Protein AF-A0A527ZA82-F1 (afdb_monomer)

Sequence (196 aa):
TAMFAAEAATMVPPGNSHVEQPNIPGASSRRTQATNSTFQAKYRKVYALLQHDAGLRGKIEQAAATYGIDPMHIVGAIVGEHTYNVDAYDRLQTYYVKAISYLSSKLSFSYEGEDITDFVQRPQFQECVGKSDSYELWECREQVWNLSFRGKTVGGESFPDDRFGATFFQPYYAGQTFGLGQLNPLTALQMSDLVH

Secondary structure (DSSP, 8-state):
-PPPP-----PPPTTSS-SSPPPPPHHHHHHHHHTT--HHHHHHHHHHHHHH-HHHHHHHHHHHHHHT--HHHHHHHHHHHHHHT--TTHHHHHHHHHHHHHHHS----EETTEEHHHHTTSGGGGGGTT--SHHHHHHHHHHHIIIIITT-EETTEE--SS-HHHHHSTTGGGT--TTS-S--HHHHHH--S---

Foldseek 3Di:
DDDDDPPDPPPDPPPNDDPDDDDQDPVLVVVCVVVVHALVRQLVVLVVCCVPDPVVVVVLVVVCVVVVHDSVVVSVVSSCCRSRPHPPVVCVVVVVVVVVVPVVDPQAQDAPPHGPVRVCVPPLNPVLPPPPQQQSNLVSVQVSCQVPAQQDADPNRHHHVDGSLCRGRPPQSQQDDDPPGSHGPSSVSNDDPDDD

Solvent-accessible surface area (backbone atoms only — not comparable to full-atom values): 11720 Å² total; per-residue (Å²): 134,86,81,78,80,87,81,74,83,79,78,72,56,91,82,79,63,66,98,63,80,78,81,80,57,69,68,36,54,52,52,35,54,76,66,78,52,46,55,69,57,34,38,54,50,51,50,49,48,62,73,69,33,66,67,60,49,52,49,45,48,51,54,19,61,76,71,75,48,67,42,65,57,57,50,50,50,52,47,49,44,34,31,55,70,46,63,85,68,61,44,61,62,51,49,47,54,50,50,50,52,52,75,74,38,82,89,58,49,35,47,100,85,45,43,52,80,61,61,63,66,42,79,81,40,54,85,38,64,87,54,80,51,39,36,63,28,50,50,40,50,45,50,41,36,61,75,64,36,42,57,32,72,55,99,87,44,78,42,60,80,56,54,62,47,55,54,29,35,51,92,39,40,83,23,63,36,86,92,75,50,78,37,17,60,58,53,60,53,31,58,59,100,70,88,132

Radius of gyration: 22.87 Å; Cα contacts (8 Å, |Δi|>4): 156; chains: 1; bounding box: 55×35×74 Å

Mean predicted aligned error: 15.87 Å

pLDDT: mean 74.63, std 17.08, range [40.09, 97.56]

Structure (mmCIF, N/CA/C/O backbone):
data_AF-A0A527ZA82-F1
#
_entry.id   A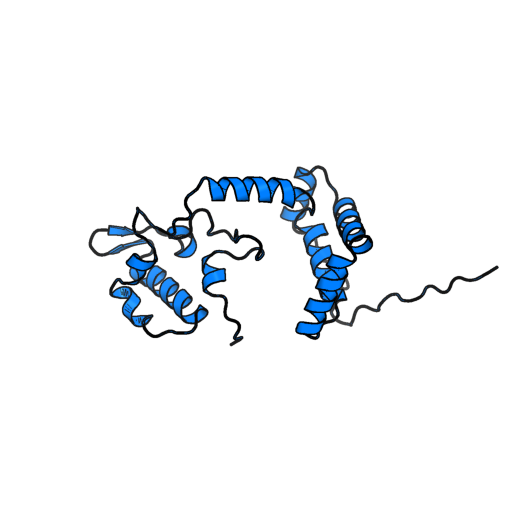F-A0A527ZA82-F1
#
loop_
_atom_site.group_PDB
_atom_site.id
_atom_site.type_symbol
_atom_site.label_atom_id
_atom_site.label_alt_id
_atom_site.label_comp_id
_atom_site.label_asym_id
_atom_site.label_entity_id
_atom_site.label_seq_id
_atom_site.pdbx_P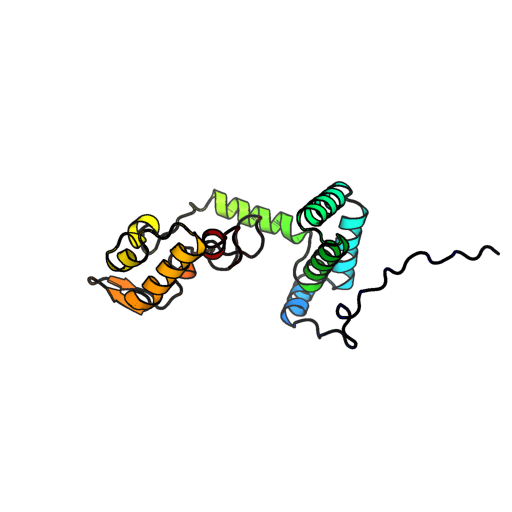DB_ins_code
_atom_site.Cartn_x
_atom_site.Cartn_y
_atom_site.Cartn_z
_atom_site.occupancy
_atom_site.B_iso_or_equiv
_atom_site.auth_seq_id
_atom_site.auth_comp_id
_atom_site.auth_asym_id
_atom_site.auth_atom_id
_atom_site.pdbx_PDB_model_num
ATOM 1 N N . THR A 1 1 ? 31.218 8.937 -46.580 1.00 40.62 1 THR A N 1
ATOM 2 C CA . THR A 1 1 ? 30.697 9.342 -45.259 1.00 40.62 1 THR A CA 1
ATOM 3 C C . THR A 1 1 ? 29.396 8.604 -45.047 1.00 40.62 1 THR A C 1
ATOM 5 O O . THR A 1 1 ? 28.467 8.845 -45.802 1.00 40.62 1 THR A O 1
ATOM 8 N N . ALA A 1 2 ? 29.356 7.617 -44.153 1.00 40.53 2 ALA A N 1
ATOM 9 C CA . ALA A 1 2 ? 28.138 6.847 -43.907 1.00 40.53 2 ALA A CA 1
ATOM 10 C C . ALA A 1 2 ? 27.214 7.651 -42.979 1.00 40.53 2 ALA A C 1
ATOM 12 O O . ALA A 1 2 ? 27.616 8.005 -41.872 1.00 40.53 2 ALA A O 1
ATOM 13 N N . MET A 1 3 ? 26.008 7.974 -43.451 1.00 44.59 3 MET A N 1
ATOM 14 C CA . MET A 1 3 ? 24.924 8.468 -42.602 1.00 44.59 3 MET A CA 1
ATOM 15 C C . MET A 1 3 ? 24.372 7.278 -41.818 1.00 44.59 3 MET A C 1
ATOM 17 O O . MET A 1 3 ? 23.850 6.338 -42.412 1.00 44.59 3 MET A O 1
ATOM 21 N N . PHE A 1 4 ? 24.495 7.312 -40.493 1.00 43.97 4 PHE A N 1
ATOM 22 C CA . PHE A 1 4 ? 23.737 6.417 -39.627 1.00 43.97 4 PHE A CA 1
ATOM 23 C C . PHE A 1 4 ? 22.284 6.895 -39.610 1.00 43.97 4 PHE A C 1
ATOM 25 O O . PHE A 1 4 ? 22.009 8.034 -39.229 1.00 43.97 4 PHE A O 1
ATOM 32 N N . ALA A 1 5 ? 21.363 6.041 -40.053 1.00 45.75 5 ALA A N 1
ATOM 33 C CA . ALA A 1 5 ? 19.942 6.247 -39.828 1.00 45.75 5 ALA A CA 1
ATOM 34 C C . ALA A 1 5 ? 19.672 6.130 -38.320 1.00 45.75 5 ALA A C 1
ATOM 36 O O . ALA A 1 5 ? 20.039 5.137 -37.693 1.00 45.75 5 ALA A O 1
ATOM 37 N N . ALA A 1 6 ? 19.069 7.163 -37.732 1.00 49.50 6 ALA A N 1
ATOM 38 C CA . ALA A 1 6 ? 18.532 7.102 -36.381 1.00 49.50 6 ALA A CA 1
ATOM 39 C C . ALA A 1 6 ? 17.249 6.259 -36.422 1.00 49.50 6 ALA A C 1
ATOM 41 O O . ALA A 1 6 ? 16.176 6.772 -36.738 1.00 49.50 6 ALA A O 1
ATOM 42 N N . GLU A 1 7 ? 17.364 4.955 -36.179 1.00 45.69 7 GLU A N 1
ATOM 43 C CA . GLU A 1 7 ? 16.196 4.085 -36.074 1.00 45.69 7 GLU A CA 1
ATOM 44 C C . GLU A 1 7 ? 15.515 4.230 -34.703 1.00 45.69 7 GLU A C 1
ATOM 46 O O . GLU A 1 7 ? 16.134 4.087 -33.650 1.00 45.69 7 GLU A O 1
ATOM 51 N N . ALA A 1 8 ? 14.206 4.493 -34.785 1.00 47.88 8 ALA A N 1
ATOM 52 C CA . ALA A 1 8 ? 13.156 4.278 -33.790 1.00 47.88 8 ALA A CA 1
ATOM 53 C C . ALA A 1 8 ? 13.187 5.117 -32.498 1.00 47.88 8 ALA A C 1
ATOM 55 O O . ALA A 1 8 ? 13.286 4.596 -31.389 1.00 47.88 8 ALA A O 1
ATOM 56 N N . ALA A 1 9 ? 12.915 6.420 -32.618 1.00 47.38 9 ALA A N 1
ATOM 57 C CA . ALA A 1 9 ? 12.142 7.071 -31.562 1.00 47.38 9 ALA A CA 1
ATOM 58 C C . ALA A 1 9 ? 10.722 6.476 -31.591 1.00 47.38 9 ALA A C 1
ATOM 60 O O . ALA A 1 9 ? 9.951 6.766 -32.507 1.00 47.38 9 ALA A O 1
ATOM 61 N N . THR A 1 10 ? 10.383 5.608 -30.634 1.00 54.88 10 THR A N 1
ATOM 62 C CA . THR A 1 10 ? 9.000 5.151 -30.448 1.00 54.88 10 THR A CA 1
ATOM 63 C C . THR A 1 10 ? 8.147 6.376 -30.147 1.00 54.88 10 THR A C 1
ATOM 65 O O . THR A 1 10 ? 8.297 7.005 -29.099 1.00 54.88 10 THR A O 1
ATOM 68 N N . MET A 1 11 ? 7.294 6.758 -31.097 1.00 53.12 11 MET A N 1
ATOM 69 C CA . MET A 1 11 ? 6.411 7.905 -30.930 1.00 53.12 11 MET A CA 1
ATOM 70 C C . MET A 1 11 ? 5.448 7.609 -29.784 1.00 53.12 11 MET A C 1
ATOM 72 O O . MET A 1 11 ? 4.664 6.663 -29.849 1.00 53.12 11 MET A O 1
ATOM 76 N N . VAL A 1 12 ? 5.533 8.407 -28.721 1.00 54.50 12 VAL A N 1
ATOM 77 C CA . VAL A 1 12 ? 4.628 8.301 -27.576 1.00 54.50 12 VAL A CA 1
ATOM 78 C C . VAL A 1 12 ? 3.200 8.559 -28.077 1.00 54.50 12 VAL A C 1
ATOM 80 O O . VAL A 1 12 ? 2.983 9.582 -28.734 1.00 54.50 12 VAL A O 1
ATOM 83 N N . PRO A 1 13 ? 2.229 7.663 -27.813 1.00 56.12 13 PRO A N 1
ATOM 84 C CA . PRO A 1 13 ? 0.857 7.855 -28.263 1.00 56.12 13 PRO A CA 1
ATOM 85 C C . PRO A 1 13 ? 0.284 9.206 -27.799 1.00 56.12 13 PRO A C 1
ATOM 87 O O . PRO A 1 13 ? 0.577 9.635 -26.674 1.00 56.12 13 PRO A O 1
ATOM 90 N N . PRO A 1 14 ? -0.552 9.875 -28.616 1.00 51.53 14 PRO A N 1
ATOM 91 C CA . PRO A 1 14 ? -1.232 11.102 -28.210 1.00 51.53 14 PRO A CA 1
ATOM 92 C C . PRO A 1 14 ? -1.967 10.913 -26.873 1.00 51.53 14 PRO A C 1
ATOM 94 O O . PRO A 1 14 ? -2.705 9.946 -26.706 1.00 51.53 14 PRO A O 1
ATOM 97 N N . GLY A 1 15 ? -1.749 11.820 -25.915 1.00 56.91 15 GLY A N 1
ATOM 98 C CA . GLY A 1 15 ? -2.305 11.738 -24.554 1.00 56.91 15 GLY A CA 1
ATOM 99 C C . GLY A 1 15 ? -1.342 11.198 -23.486 1.00 56.91 15 GLY A C 1
ATOM 100 O O . GLY A 1 15 ? -1.536 11.490 -22.313 1.00 56.91 15 GLY A O 1
ATOM 101 N N . ASN A 1 16 ? -0.255 10.519 -23.876 1.00 52.47 16 ASN A N 1
ATOM 102 C CA . ASN A 1 16 ? 0.807 10.064 -22.959 1.00 52.47 16 ASN A CA 1
ATOM 103 C C . ASN A 1 16 ? 1.990 11.047 -22.858 1.00 52.47 16 ASN A C 1
ATOM 105 O O . ASN A 1 16 ? 3.028 10.743 -22.272 1.00 52.47 16 ASN A O 1
ATOM 109 N N . SER A 1 17 ? 1.838 12.240 -23.429 1.00 57.03 17 SER A N 1
ATOM 110 C CA . SER A 1 17 ? 2.783 13.348 -23.324 1.00 57.03 17 SER A CA 1
ATOM 111 C C . SER A 1 17 ? 2.050 14.588 -22.822 1.00 57.03 17 SER A C 1
ATOM 113 O O . SER A 1 17 ? 1.091 15.030 -23.457 1.00 57.03 17 SER A O 1
ATOM 115 N N . HIS A 1 18 ? 2.515 15.183 -21.726 1.00 59.34 18 HIS A N 1
ATOM 116 C CA . HIS A 1 18 ? 2.094 16.530 -21.348 1.00 59.34 18 HIS A CA 1
ATOM 117 C C . HIS A 1 18 ? 2.961 17.571 -22.065 1.00 59.34 18 HIS A C 1
ATOM 119 O O . HIS A 1 18 ? 4.177 17.405 -22.158 1.00 59.34 18 HIS A O 1
ATOM 125 N N . VAL A 1 19 ? 2.330 18.649 -22.552 1.00 66.56 19 VAL A N 1
ATOM 126 C CA . VAL A 1 19 ? 3.014 19.802 -23.179 1.00 66.56 19 VAL A CA 1
ATOM 127 C C . VAL A 1 19 ? 4.035 20.417 -22.219 1.00 66.56 19 VAL A C 1
ATOM 129 O O . VAL A 1 19 ? 5.115 20.827 -22.633 1.00 66.56 19 VAL A O 1
ATOM 132 N N . GLU A 1 20 ? 3.707 20.418 -20.930 1.00 75.69 20 GLU A N 1
ATOM 133 C CA . GLU A 1 20 ? 4.580 20.835 -19.843 1.00 75.69 20 GLU A CA 1
ATOM 134 C C . GLU A 1 20 ? 4.663 19.707 -18.813 1.00 75.69 20 GLU A C 1
ATOM 136 O O . GLU A 1 20 ? 3.643 19.187 -18.360 1.00 75.69 20 GLU A O 1
ATOM 141 N N . GLN A 1 21 ? 5.881 19.296 -18.462 1.00 72.06 21 GLN A N 1
ATOM 142 C CA . GLN A 1 21 ? 6.079 18.252 -17.461 1.00 72.06 21 GLN A CA 1
ATOM 143 C C . GLN A 1 21 ? 5.669 18.774 -16.078 1.00 72.06 21 GLN A C 1
ATOM 145 O O . GLN A 1 21 ? 6.080 19.873 -15.701 1.00 72.06 21 GLN A O 1
ATOM 150 N N . PRO A 1 22 ? 4.892 18.006 -15.296 1.00 76.94 22 PRO A N 1
ATOM 151 C CA . PRO A 1 22 ? 4.498 18.432 -13.964 1.00 76.94 22 PRO A CA 1
ATOM 152 C C . PRO A 1 22 ? 5.721 18.582 -13.056 1.00 76.94 22 PRO A C 1
ATOM 154 O O . PRO A 1 22 ? 6.717 17.863 -13.175 1.00 76.94 22 PRO A O 1
ATOM 157 N N . ASN A 1 23 ? 5.621 19.504 -12.099 1.00 80.69 23 ASN A N 1
ATOM 158 C CA . ASN A 1 23 ? 6.660 19.685 -11.095 1.00 80.69 23 ASN A CA 1
ATOM 159 C C . ASN A 1 23 ? 6.880 18.396 -10.296 1.00 80.69 23 ASN A C 1
ATOM 161 O O . ASN A 1 23 ? 5.934 17.727 -9.876 1.00 80.69 23 ASN A O 1
ATOM 165 N N . ILE A 1 24 ? 8.146 18.088 -10.020 1.00 80.12 24 ILE A N 1
ATOM 166 C CA . ILE A 1 24 ? 8.503 16.949 -9.176 1.00 80.12 24 ILE A CA 1
ATOM 167 C C . ILE A 1 24 ? 8.018 17.225 -7.740 1.00 80.12 24 ILE A C 1
ATOM 169 O O . ILE A 1 24 ? 8.340 18.282 -7.185 1.00 80.12 24 ILE A O 1
ATOM 173 N N . PRO A 1 25 ? 7.295 16.290 -7.093 1.00 78.81 25 PRO A N 1
ATOM 174 C CA . PRO A 1 25 ? 6.824 16.474 -5.725 1.00 78.81 25 PRO A CA 1
ATOM 175 C C . PRO A 1 25 ? 7.959 16.796 -4.742 1.00 78.81 25 PRO A C 1
ATOM 177 O O . PRO A 1 25 ? 9.009 16.151 -4.738 1.00 78.81 25 PRO A O 1
ATOM 180 N N . GLY A 1 26 ? 7.735 17.743 -3.825 1.00 77.19 26 GLY A N 1
ATOM 181 C CA . GLY A 1 26 ? 8.772 18.183 -2.879 1.00 77.19 26 GLY A CA 1
ATOM 182 C C . GLY A 1 26 ? 9.331 17.061 -1.991 1.00 77.19 26 GLY A C 1
ATOM 183 O O . GLY A 1 26 ? 10.517 17.060 -1.660 1.00 77.19 26 GLY A O 1
ATOM 184 N N . ALA A 1 27 ? 8.511 16.064 -1.647 1.00 72.06 27 ALA A N 1
ATOM 185 C CA . ALA A 1 27 ? 8.950 14.897 -0.882 1.00 72.06 27 ALA A CA 1
ATOM 186 C C . ALA A 1 27 ? 9.992 14.051 -1.642 1.00 72.06 27 ALA A C 1
ATOM 188 O O . ALA A 1 27 ? 10.948 13.565 -1.037 1.00 72.06 27 ALA A O 1
ATOM 189 N N . SER A 1 28 ? 9.847 13.924 -2.963 1.00 70.06 28 SER A N 1
ATOM 190 C CA . SER A 1 28 ? 10.793 13.223 -3.837 1.00 70.06 28 SER A CA 1
ATOM 191 C C . SER A 1 28 ? 12.153 13.914 -3.882 1.00 70.06 28 SER A C 1
ATOM 193 O O . SER A 1 28 ? 13.193 13.256 -3.790 1.00 70.06 28 SER A O 1
ATOM 195 N N . SER A 1 29 ? 12.149 15.247 -3.958 1.00 79.50 29 SER A N 1
ATOM 196 C CA . SER A 1 29 ? 13.366 16.062 -3.920 1.00 79.50 29 SER A CA 1
ATOM 197 C C . SER A 1 29 ? 14.080 15.941 -2.574 1.00 79.50 29 SER A C 1
ATOM 199 O O . SER A 1 29 ? 15.280 15.671 -2.548 1.00 79.50 29 SER A O 1
ATOM 201 N N . ARG A 1 30 ? 13.343 16.032 -1.456 1.00 73.56 30 ARG A N 1
ATOM 202 C CA . ARG A 1 30 ? 13.902 15.867 -0.101 1.00 73.56 30 ARG A CA 1
ATOM 203 C C . ARG A 1 30 ? 14.535 14.490 0.106 1.00 73.56 30 ARG A C 1
ATOM 205 O O . ARG A 1 30 ? 15.646 14.416 0.616 1.00 73.56 30 ARG A O 1
ATOM 212 N N . ARG A 1 31 ? 13.871 13.405 -0.318 1.00 69.81 31 ARG A N 1
ATOM 213 C CA . ARG A 1 31 ? 14.430 12.040 -0.223 1.00 69.81 31 ARG A CA 1
ATOM 214 C C . ARG A 1 31 ? 15.711 11.891 -1.038 1.00 69.81 31 ARG A C 1
ATOM 216 O O . ARG A 1 31 ? 16.702 11.376 -0.538 1.00 69.81 31 ARG A O 1
ATOM 223 N N . THR A 1 32 ? 15.699 12.385 -2.273 1.00 74.50 32 THR A N 1
ATOM 224 C CA . THR A 1 32 ? 16.856 12.300 -3.174 1.00 74.50 32 THR A CA 1
ATOM 225 C C . THR A 1 32 ? 18.064 13.050 -2.599 1.00 74.50 32 THR A C 1
ATOM 227 O O . THR A 1 32 ? 19.173 12.512 -2.597 1.00 74.50 32 THR A O 1
ATOM 230 N N . GLN A 1 33 ? 17.836 14.231 -2.014 1.00 75.12 33 GLN A N 1
ATOM 231 C CA . GLN A 1 33 ? 18.858 14.995 -1.290 1.00 75.12 33 GLN A CA 1
ATOM 232 C C . GLN A 1 33 ? 19.354 14.270 -0.032 1.00 75.12 33 GLN A C 1
ATOM 234 O O . GLN A 1 33 ? 20.558 14.204 0.183 1.00 75.12 33 GLN A O 1
ATOM 239 N N . ALA A 1 34 ? 18.456 13.677 0.763 1.00 70.00 34 ALA A N 1
ATOM 240 C CA . ALA A 1 34 ? 18.824 12.931 1.970 1.00 70.00 34 ALA A CA 1
ATOM 241 C C . ALA A 1 34 ? 19.744 11.731 1.674 1.00 70.00 34 ALA A C 1
ATOM 243 O O . ALA A 1 34 ? 20.578 11.375 2.500 1.00 70.00 34 ALA A O 1
ATOM 244 N N . THR A 1 35 ? 19.629 11.142 0.480 1.00 68.56 35 THR A N 1
ATOM 245 C CA . THR A 1 35 ? 20.507 10.059 -0.003 1.00 68.56 35 THR A CA 1
ATOM 246 C C . THR A 1 35 ? 21.766 10.546 -0.735 1.00 68.56 35 THR A C 1
ATOM 248 O O . THR A 1 35 ? 22.460 9.737 -1.344 1.00 68.56 35 THR A O 1
ATOM 251 N N . ASN A 1 36 ? 22.062 11.855 -0.732 1.00 76.06 36 ASN A N 1
ATOM 252 C CA . ASN A 1 36 ? 23.156 12.472 -1.504 1.00 76.06 36 ASN A CA 1
ATOM 253 C C . ASN A 1 36 ? 23.164 12.058 -2.991 1.00 76.06 36 ASN A C 1
ATOM 255 O O . ASN A 1 36 ? 24.217 11.857 -3.597 1.00 76.06 36 ASN A O 1
ATOM 259 N N . SER A 1 37 ? 21.978 11.910 -3.583 1.00 79.88 37 SER A N 1
ATOM 260 C CA . SER A 1 37 ? 21.796 11.443 -4.957 1.00 79.88 37 SER A CA 1
ATOM 261 C C . SER A 1 37 ? 21.152 12.523 -5.832 1.00 79.88 37 SER A C 1
ATOM 263 O O . SER A 1 37 ? 20.809 13.612 -5.377 1.00 79.88 37 SER A O 1
ATOM 265 N N . THR A 1 38 ? 20.986 12.230 -7.122 1.00 85.94 38 THR A N 1
ATOM 266 C CA . THR A 1 38 ? 20.270 13.082 -8.083 1.00 85.94 38 THR A CA 1
ATOM 267 C C . THR A 1 38 ? 19.290 12.241 -8.890 1.00 85.94 38 THR A C 1
ATOM 269 O O . THR A 1 38 ? 19.523 11.051 -9.104 1.00 85.94 38 THR A O 1
ATOM 272 N N . PHE A 1 39 ? 18.221 12.850 -9.409 1.00 86.75 39 PHE A N 1
ATOM 273 C CA . PHE A 1 39 ? 17.286 12.146 -10.296 1.00 86.75 39 PHE A CA 1
ATOM 274 C C . PHE A 1 39 ? 18.003 11.526 -11.503 1.00 86.75 39 PHE A C 1
ATOM 276 O O . PHE A 1 39 ? 17.743 10.378 -11.843 1.00 86.75 39 PHE A O 1
ATOM 283 N N . GLN A 1 40 ? 18.997 12.215 -12.072 1.00 86.25 40 GLN A N 1
ATOM 284 C CA . GLN A 1 40 ? 19.804 11.685 -13.173 1.00 86.25 40 GLN A CA 1
ATOM 285 C C . GLN A 1 40 ? 20.639 10.459 -12.773 1.00 86.25 40 GLN A C 1
ATOM 287 O O . GLN A 1 40 ? 20.818 9.533 -13.566 1.00 86.25 40 GLN A O 1
ATOM 292 N N . ALA A 1 41 ? 21.190 10.438 -11.556 1.00 82.00 41 ALA A N 1
ATOM 293 C CA . ALA A 1 41 ? 21.911 9.273 -11.048 1.00 82.00 41 ALA A CA 1
ATOM 294 C C . ALA A 1 41 ? 20.963 8.081 -10.852 1.00 82.00 41 ALA A C 1
ATOM 296 O O . ALA A 1 41 ? 21.281 6.972 -11.280 1.00 82.00 41 ALA A O 1
ATOM 297 N N . LYS A 1 42 ? 19.774 8.327 -10.291 1.00 82.06 42 LYS A N 1
ATOM 298 C CA . LYS A 1 42 ? 18.728 7.312 -10.107 1.00 82.06 42 LYS A CA 1
ATOM 299 C C . LYS A 1 42 ? 18.222 6.760 -11.445 1.00 82.06 42 LYS A C 1
ATOM 301 O O . LYS A 1 42 ? 18.149 5.545 -11.604 1.00 82.06 42 LYS A O 1
ATOM 306 N N . TYR A 1 43 ? 17.991 7.628 -12.431 1.00 86.50 43 TYR A N 1
ATOM 307 C CA . TYR A 1 43 ? 17.633 7.242 -13.798 1.00 86.50 43 TYR A CA 1
ATOM 308 C C . TYR A 1 43 ? 18.691 6.332 -14.435 1.00 86.50 43 TYR A C 1
ATOM 310 O O . TYR A 1 43 ? 18.380 5.235 -14.894 1.00 86.50 43 TYR A O 1
ATOM 318 N N . ARG A 1 44 ? 19.968 6.741 -14.417 1.00 84.25 44 ARG A N 1
ATOM 319 C CA . ARG A 1 44 ? 21.057 5.936 -15.003 1.00 84.25 44 ARG A CA 1
ATOM 320 C C . ARG A 1 44 ? 21.163 4.555 -14.367 1.00 84.25 44 ARG A C 1
ATOM 322 O O . ARG A 1 44 ? 21.474 3.588 -15.052 1.00 84.25 44 ARG A O 1
ATOM 329 N N . LYS A 1 45 ? 20.885 4.462 -13.070 1.00 82.50 45 LYS A N 1
ATOM 330 C CA . LYS A 1 45 ? 20.922 3.215 -12.312 1.00 82.50 45 LYS A CA 1
ATOM 331 C C . LYS A 1 45 ? 19.806 2.249 -12.713 1.00 82.50 45 LYS A C 1
ATOM 333 O O . LYS A 1 45 ? 20.097 1.089 -12.985 1.00 82.50 45 LYS A O 1
ATOM 338 N N . VAL A 1 46 ? 18.556 2.715 -12.794 1.00 83.06 46 VAL A N 1
ATOM 339 C CA . VAL A 1 46 ? 17.437 1.870 -13.258 1.00 83.06 46 VAL A CA 1
ATOM 340 C C . VAL A 1 46 ? 17.579 1.514 -14.739 1.00 83.06 46 VAL A C 1
ATOM 342 O O . VAL A 1 46 ? 17.328 0.374 -15.119 1.00 83.06 46 VAL A O 1
ATOM 345 N N . TYR A 1 47 ? 18.077 2.443 -15.559 1.00 86.31 47 TYR A N 1
ATOM 346 C CA . TYR A 1 47 ? 18.390 2.176 -16.960 1.00 86.31 47 TYR A CA 1
ATOM 347 C C . TYR A 1 47 ? 19.451 1.076 -17.101 1.00 86.31 47 TYR A C 1
ATOM 349 O O . TYR A 1 47 ? 19.240 0.117 -17.835 1.00 86.31 47 TYR A O 1
ATOM 357 N N . ALA A 1 48 ? 20.559 1.164 -16.357 1.00 82.12 48 ALA A N 1
ATOM 358 C CA . ALA A 1 48 ? 21.605 0.144 -16.373 1.00 82.12 48 ALA A CA 1
ATOM 359 C C . ALA A 1 48 ? 21.083 -1.227 -15.907 1.00 82.12 48 ALA A C 1
ATOM 361 O O . ALA A 1 48 ? 21.415 -2.245 -16.509 1.00 82.12 48 ALA A O 1
ATOM 362 N N . LEU A 1 49 ? 20.220 -1.264 -14.883 1.00 84.00 49 LEU A N 1
ATOM 363 C CA . LEU A 1 49 ? 19.565 -2.499 -14.442 1.00 84.00 49 LEU A CA 1
ATOM 364 C C . LEU A 1 49 ? 18.758 -3.136 -15.584 1.00 84.00 49 LEU A C 1
ATOM 366 O O . LEU A 1 49 ? 18.966 -4.303 -15.906 1.00 84.00 49 LEU A O 1
ATOM 370 N N . LEU A 1 50 ? 17.892 -2.358 -16.237 1.00 87.69 50 LEU A N 1
ATOM 371 C CA . LEU A 1 50 ? 17.098 -2.825 -17.377 1.00 87.69 50 LEU A CA 1
ATOM 372 C C . LEU A 1 50 ? 17.970 -3.220 -18.575 1.00 87.69 50 LEU A C 1
ATOM 374 O O . LEU A 1 50 ? 17.616 -4.138 -19.311 1.00 87.69 50 LEU A O 1
ATOM 378 N N . GLN A 1 51 ? 19.109 -2.553 -18.778 1.00 88.94 51 GLN A N 1
ATOM 379 C CA . GLN A 1 51 ? 20.048 -2.835 -19.863 1.00 88.94 51 GLN A CA 1
ATOM 380 C C . GLN A 1 51 ? 20.814 -4.149 -19.654 1.00 88.94 51 GLN A C 1
ATOM 382 O O . GLN A 1 51 ? 21.083 -4.860 -20.626 1.00 88.94 51 GLN A O 1
ATOM 387 N N . HIS A 1 52 ? 21.150 -4.501 -18.415 1.00 82.94 52 HIS A N 1
ATOM 388 C CA . HIS A 1 52 ? 22.004 -5.655 -18.125 1.00 82.94 52 HIS A CA 1
ATOM 389 C C . HIS A 1 52 ? 21.243 -6.901 -17.658 1.00 82.94 52 HIS A C 1
ATOM 391 O O . HIS A 1 52 ? 21.763 -8.005 -17.806 1.00 82.94 52 HIS A O 1
ATOM 397 N N . ASP A 1 53 ? 20.014 -6.763 -17.158 1.00 85.50 53 ASP A N 1
ATOM 398 C CA . ASP A 1 53 ? 19.230 -7.888 -16.648 1.00 85.50 53 ASP A CA 1
ATOM 399 C C . ASP A 1 53 ? 18.218 -8.403 -17.687 1.00 85.50 53 ASP A C 1
ATOM 401 O O . ASP A 1 53 ? 17.087 -7.926 -17.808 1.00 85.50 53 ASP A O 1
ATOM 405 N N . ALA A 1 54 ? 18.634 -9.414 -18.453 1.00 89.81 54 ALA A N 1
ATOM 406 C CA . ALA A 1 54 ? 17.760 -10.080 -19.418 1.00 89.81 54 ALA A CA 1
ATOM 407 C C . ALA A 1 54 ? 16.600 -10.844 -18.750 1.00 89.81 54 ALA A C 1
ATOM 409 O O . ALA A 1 54 ? 15.530 -10.956 -19.345 1.00 89.81 54 ALA A O 1
ATOM 410 N N . GLY A 1 55 ? 16.781 -11.338 -17.520 1.00 86.50 55 GLY A N 1
ATOM 411 C CA . GLY A 1 55 ? 15.734 -12.047 -16.784 1.00 86.50 55 GLY A CA 1
ATOM 412 C C . GLY A 1 55 ? 14.622 -11.106 -16.326 1.00 86.50 55 GLY A C 1
ATOM 413 O O . GLY A 1 55 ? 13.443 -11.441 -16.427 1.00 86.50 55 GLY A O 1
ATOM 414 N N . LEU A 1 56 ? 14.985 -9.901 -15.881 1.00 79.94 56 LEU A N 1
ATOM 415 C CA . LEU A 1 56 ? 14.038 -8.830 -15.585 1.00 79.94 56 LEU A CA 1
ATOM 416 C C . LEU A 1 56 ? 13.240 -8.439 -16.832 1.00 79.94 56 LEU A C 1
ATOM 418 O O . LEU A 1 56 ? 12.014 -8.368 -16.759 1.00 79.94 56 LEU A O 1
ATOM 422 N N . ARG A 1 57 ? 13.907 -8.240 -17.977 1.00 93.31 57 ARG A N 1
ATOM 423 C CA . ARG A 1 57 ? 13.215 -7.944 -19.243 1.00 93.31 57 ARG A CA 1
ATOM 424 C C . ARG A 1 57 ? 12.241 -9.054 -19.639 1.00 93.31 57 ARG A C 1
ATOM 426 O O . ARG A 1 57 ? 11.094 -8.750 -19.940 1.00 93.31 57 ARG A O 1
ATOM 433 N N . GLY A 1 58 ? 12.644 -10.322 -19.525 1.00 88.69 58 GLY A N 1
ATOM 434 C CA . GLY A 1 58 ? 11.754 -11.454 -19.805 1.00 88.69 58 GLY A CA 1
ATOM 435 C C . GLY A 1 58 ? 10.509 -11.486 -18.908 1.00 88.69 58 GLY A C 1
ATOM 436 O O . GLY A 1 58 ? 9.414 -11.775 -19.378 1.00 88.69 58 GLY A O 1
ATOM 437 N N . LYS A 1 59 ? 10.635 -11.120 -17.624 1.00 82.81 59 LYS A N 1
ATOM 438 C CA . LYS A 1 59 ? 9.476 -10.994 -16.718 1.00 82.81 59 LYS A CA 1
ATOM 439 C C . LYS A 1 59 ? 8.558 -9.831 -17.091 1.00 82.81 59 LYS A C 1
ATOM 441 O O . LYS A 1 59 ? 7.344 -9.967 -16.977 1.00 82.81 59 LYS A O 1
ATOM 446 N N . ILE A 1 60 ? 9.127 -8.702 -17.518 1.00 88.81 60 ILE A N 1
ATOM 447 C CA . ILE A 1 60 ? 8.353 -7.551 -18.003 1.00 88.81 60 ILE A CA 1
ATOM 448 C C . ILE A 1 60 ? 7.543 -7.953 -19.236 1.00 88.81 60 ILE A C 1
ATOM 450 O O . ILE A 1 60 ? 6.344 -7.705 -19.272 1.00 88.81 60 ILE A O 1
ATOM 454 N N . GLU A 1 61 ? 8.171 -8.617 -20.207 1.00 92.62 61 GLU A N 1
ATOM 455 C CA . GLU A 1 61 ? 7.500 -9.120 -21.410 1.00 92.62 61 GLU A CA 1
ATOM 456 C C . GLU A 1 61 ? 6.389 -10.117 -21.067 1.00 92.62 61 GLU A C 1
ATOM 458 O O . GLU A 1 61 ? 5.279 -10.005 -21.582 1.00 92.62 61 GLU A O 1
ATOM 463 N N . GLN A 1 62 ? 6.652 -11.051 -20.149 1.00 87.06 62 GLN A N 1
ATOM 464 C CA . GLN A 1 62 ? 5.654 -12.020 -19.703 1.00 87.06 62 GLN A CA 1
ATOM 465 C C . GLN A 1 62 ? 4.444 -11.338 -19.053 1.00 87.06 62 GLN A C 1
ATOM 467 O O . GLN A 1 62 ? 3.308 -11.652 -19.395 1.00 87.06 62 GLN A O 1
ATOM 472 N N . ALA A 1 63 ? 4.673 -10.396 -18.134 1.00 82.38 63 ALA A N 1
ATOM 473 C CA . ALA A 1 63 ? 3.595 -9.655 -17.487 1.00 82.38 63 ALA A CA 1
ATOM 474 C C . ALA A 1 63 ? 2.807 -8.813 -18.501 1.00 82.38 63 ALA A C 1
ATOM 476 O O . ALA A 1 63 ? 1.579 -8.828 -18.491 1.00 82.38 63 ALA A O 1
ATOM 477 N N . ALA A 1 64 ? 3.503 -8.125 -19.408 1.00 86.00 64 ALA A N 1
ATOM 478 C CA . ALA A 1 64 ? 2.893 -7.340 -20.474 1.00 86.00 64 ALA A CA 1
ATOM 479 C C . ALA A 1 64 ? 1.975 -8.197 -21.359 1.00 86.00 64 ALA A C 1
ATOM 481 O O . ALA A 1 64 ? 0.840 -7.805 -21.629 1.00 86.00 64 ALA A O 1
ATOM 482 N N . ALA A 1 65 ? 2.428 -9.400 -21.729 1.00 89.19 65 ALA A N 1
ATOM 483 C CA . ALA A 1 65 ? 1.649 -10.355 -22.509 1.00 89.19 65 ALA A CA 1
ATOM 484 C C . ALA A 1 65 ? 0.391 -10.836 -21.770 1.00 89.19 65 ALA A C 1
ATOM 486 O O . ALA A 1 65 ? -0.677 -10.884 -22.376 1.00 89.19 65 ALA A O 1
ATOM 487 N N . THR A 1 66 ? 0.490 -11.137 -20.469 1.00 89.31 66 THR A N 1
ATOM 488 C CA . THR A 1 66 ? -0.662 -11.549 -19.643 1.00 89.31 66 THR A CA 1
ATOM 489 C C . THR A 1 66 ? -1.784 -10.512 -19.656 1.00 89.31 66 THR A C 1
ATOM 491 O O . THR A 1 66 ? -2.954 -10.880 -19.701 1.00 89.31 66 THR A O 1
ATOM 494 N N . TYR A 1 67 ? -1.436 -9.224 -19.640 1.00 81.38 67 TYR A N 1
ATOM 495 C CA . TYR A 1 67 ? -2.407 -8.129 -19.562 1.00 81.38 67 TYR A CA 1
ATOM 496 C C . TYR A 1 67 ? -2.686 -7.441 -20.905 1.00 81.38 67 TYR A C 1
ATOM 498 O O . TYR A 1 67 ? -3.464 -6.491 -20.949 1.00 81.38 67 TYR A O 1
ATOM 506 N N . GLY A 1 68 ? -2.068 -7.893 -22.000 1.00 84.06 68 GLY A N 1
ATOM 507 C CA . GLY A 1 68 ? -2.254 -7.305 -23.329 1.00 84.06 68 GLY A CA 1
ATOM 508 C C . GLY A 1 68 ? -1.796 -5.845 -23.444 1.00 84.06 68 GLY A C 1
ATOM 509 O O . GLY A 1 68 ? -2.386 -5.085 -24.210 1.00 84.06 68 GLY A O 1
ATOM 510 N N . ILE A 1 69 ? -0.772 -5.438 -22.686 1.00 82.56 69 ILE A N 1
ATOM 511 C CA . ILE A 1 69 ? -0.224 -4.070 -22.705 1.00 82.56 69 ILE A CA 1
ATOM 512 C C . ILE A 1 69 ? 1.162 -4.032 -23.349 1.00 82.56 69 ILE A C 1
ATOM 514 O O . ILE A 1 69 ? 1.889 -5.021 -23.331 1.00 82.56 69 ILE A O 1
ATOM 518 N N . ASP A 1 70 ? 1.559 -2.879 -23.896 1.00 83.88 70 ASP A N 1
ATOM 519 C CA . ASP A 1 70 ? 2.928 -2.690 -24.388 1.00 83.88 70 ASP A CA 1
ATOM 520 C C . ASP A 1 70 ? 3.919 -2.756 -23.201 1.00 83.88 70 ASP A C 1
ATOM 522 O O . ASP A 1 70 ? 3.751 -2.003 -22.229 1.00 83.88 70 ASP A O 1
ATOM 526 N N . PRO A 1 71 ? 4.960 -3.616 -23.236 1.00 84.81 71 PRO A N 1
ATOM 527 C CA . PRO A 1 71 ? 5.955 -3.718 -22.164 1.00 84.81 71 PRO A CA 1
ATOM 528 C C . PRO A 1 71 ? 6.655 -2.388 -21.856 1.00 84.81 71 PRO A C 1
ATOM 530 O O . PRO A 1 71 ? 7.116 -2.181 -20.730 1.00 84.81 71 PRO A O 1
ATOM 533 N N . MET A 1 72 ? 6.694 -1.451 -22.808 1.00 86.31 72 MET A N 1
ATOM 534 C CA . MET A 1 72 ? 7.235 -0.113 -22.601 1.00 86.31 72 MET A CA 1
ATOM 535 C C . MET A 1 72 ? 6.458 0.683 -21.543 1.00 86.31 72 MET A C 1
ATOM 537 O O . MET A 1 72 ? 7.052 1.509 -20.851 1.00 86.31 72 MET A O 1
ATOM 541 N N . HIS A 1 73 ? 5.166 0.412 -21.334 1.00 80.94 73 HIS A N 1
ATOM 542 C CA . HIS A 1 73 ? 4.410 1.023 -20.235 1.00 80.94 73 HIS A CA 1
ATOM 543 C C . HIS A 1 73 ? 4.910 0.556 -18.866 1.00 80.94 73 HIS A C 1
ATOM 545 O O . HIS A 1 73 ? 5.084 1.374 -17.960 1.00 80.94 73 HIS A O 1
ATOM 551 N N . ILE A 1 74 ? 5.215 -0.737 -18.726 1.00 81.12 74 ILE A N 1
ATOM 552 C CA . ILE A 1 74 ? 5.787 -1.298 -17.496 1.00 81.12 74 ILE A CA 1
ATOM 553 C C . ILE A 1 74 ? 7.190 -0.721 -17.266 1.00 81.12 74 ILE A C 1
ATOM 555 O O . ILE A 1 74 ? 7.511 -0.292 -16.158 1.00 81.12 74 ILE A O 1
ATOM 559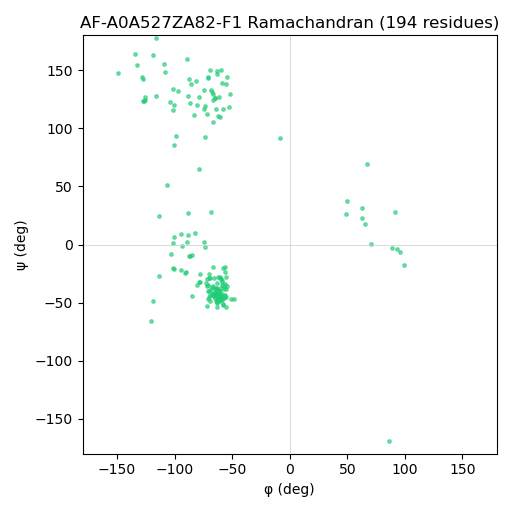 N N . VAL A 1 75 ? 8.011 -0.634 -18.320 1.00 85.94 75 VAL A N 1
ATOM 560 C CA . VAL A 1 75 ? 9.336 0.007 -18.259 1.00 85.94 75 VAL A CA 1
ATOM 561 C C . VAL A 1 75 ? 9.222 1.468 -17.822 1.00 85.94 75 VAL A C 1
ATOM 563 O O . VAL A 1 75 ? 9.934 1.887 -16.911 1.00 85.94 75 VAL A O 1
ATOM 566 N N . GLY A 1 76 ? 8.308 2.235 -18.421 1.00 80.62 76 GLY A N 1
ATOM 567 C CA . GLY A 1 76 ? 8.064 3.634 -18.073 1.00 80.62 76 GLY A CA 1
ATOM 568 C C . GLY A 1 76 ? 7.660 3.813 -16.609 1.00 80.62 76 GLY A C 1
ATOM 569 O O . GLY A 1 76 ? 8.199 4.688 -15.929 1.00 80.62 76 GLY A O 1
ATOM 570 N N . ALA A 1 77 ? 6.789 2.941 -16.093 1.00 80.69 77 ALA A N 1
ATOM 571 C CA . ALA A 1 77 ? 6.392 2.939 -14.686 1.00 80.69 77 ALA A CA 1
ATOM 572 C C . ALA A 1 77 ? 7.578 2.643 -13.750 1.00 80.69 77 ALA A C 1
ATOM 574 O O . ALA A 1 77 ? 7.819 3.400 -12.809 1.00 80.69 77 ALA A O 1
ATOM 575 N N . ILE A 1 78 ? 8.374 1.608 -14.048 1.00 80.06 78 ILE A N 1
ATOM 576 C CA . ILE A 1 78 ? 9.577 1.240 -13.280 1.00 80.06 78 ILE A CA 1
ATOM 577 C C . ILE A 1 78 ? 10.584 2.397 -13.267 1.00 80.06 78 ILE A C 1
ATOM 579 O O . ILE A 1 78 ? 11.105 2.767 -12.211 1.00 80.06 78 ILE A O 1
ATOM 583 N N . VAL A 1 79 ? 10.855 2.996 -14.429 1.00 84.62 79 VAL A N 1
ATOM 584 C CA . VAL A 1 79 ? 11.790 4.121 -14.554 1.00 84.62 79 VAL A CA 1
ATOM 585 C C . VAL A 1 79 ? 11.274 5.343 -13.801 1.00 84.62 79 VAL A C 1
ATOM 587 O O . VAL A 1 79 ? 12.053 5.978 -13.088 1.00 84.62 79 VAL A O 1
ATOM 590 N N . GLY A 1 80 ? 9.984 5.665 -13.903 1.00 80.69 80 GLY A N 1
ATOM 591 C CA . GLY A 1 80 ? 9.370 6.784 -13.192 1.00 80.69 80 GLY A CA 1
ATOM 592 C C . GLY A 1 80 ? 9.427 6.605 -11.674 1.00 80.69 80 GLY A C 1
ATOM 593 O O . GLY A 1 80 ? 9.908 7.489 -10.960 1.00 80.69 80 GLY A O 1
ATOM 594 N N . GLU A 1 81 ? 9.021 5.436 -11.175 1.00 80.12 81 GLU A N 1
ATOM 595 C CA . GLU A 1 81 ? 9.034 5.127 -9.744 1.00 80.12 81 GLU A CA 1
ATOM 596 C C . GLU A 1 81 ? 10.460 5.149 -9.174 1.00 80.12 81 GLU A C 1
ATOM 598 O O . GLU A 1 81 ? 10.714 5.780 -8.142 1.00 80.12 81 GLU A O 1
ATOM 603 N N . HIS A 1 82 ? 11.428 4.539 -9.858 1.00 78.88 82 HIS A N 1
ATOM 604 C CA . HIS A 1 82 ? 12.799 4.490 -9.352 1.00 78.88 82 HIS A CA 1
ATOM 605 C C . HIS A 1 82 ? 13.580 5.791 -9.552 1.00 78.88 82 HIS A C 1
ATOM 607 O O . HIS A 1 82 ? 14.467 6.111 -8.761 1.00 78.88 82 HIS A O 1
ATOM 613 N N . THR A 1 83 ? 13.221 6.605 -10.544 1.00 79.75 83 THR A N 1
ATOM 614 C CA . THR A 1 83 ? 13.785 7.951 -10.688 1.00 79.75 83 THR A CA 1
ATOM 615 C C . THR A 1 83 ? 13.237 8.871 -9.602 1.00 79.75 83 THR A C 1
ATOM 617 O O . THR A 1 83 ? 14.009 9.452 -8.837 1.00 79.75 83 THR A O 1
ATOM 620 N N . TYR A 1 84 ? 11.914 8.965 -9.454 1.00 78.62 84 TYR A N 1
ATOM 621 C CA . TYR A 1 84 ? 11.281 10.028 -8.668 1.00 78.62 84 TYR A CA 1
ATOM 622 C C . TYR A 1 84 ? 10.784 9.600 -7.283 1.00 78.62 84 TYR A C 1
ATOM 624 O O . TYR A 1 84 ? 10.428 10.472 -6.497 1.00 78.62 84 TYR A O 1
ATOM 632 N N . ASN A 1 85 ? 10.794 8.313 -6.919 1.00 67.00 85 ASN A N 1
ATOM 633 C CA . ASN A 1 85 ? 10.288 7.861 -5.617 1.00 67.00 85 ASN A CA 1
ATOM 634 C C . ASN A 1 85 ? 11.340 7.139 -4.756 1.00 67.00 85 ASN A C 1
ATOM 636 O O . ASN A 1 85 ? 11.743 7.684 -3.725 1.00 67.00 85 ASN A O 1
ATOM 640 N N . VAL A 1 86 ? 11.815 5.965 -5.190 1.00 58.91 86 VAL A N 1
ATOM 641 C CA . VAL A 1 86 ? 12.612 5.011 -4.377 1.00 58.91 86 VAL A CA 1
ATOM 642 C C . VAL A 1 86 ? 13.915 4.589 -5.073 1.00 58.91 86 VAL A C 1
ATOM 644 O O . VAL A 1 86 ? 13.929 4.441 -6.288 1.00 58.91 86 VAL A O 1
ATOM 647 N N . ASP A 1 87 ? 15.023 4.3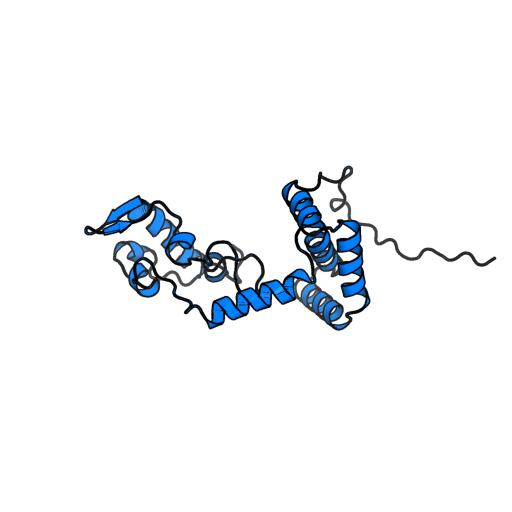83 -4.348 1.00 57.44 87 ASP A N 1
ATOM 648 C CA . ASP A 1 87 ? 16.287 3.904 -4.948 1.00 57.44 87 ASP A CA 1
ATOM 649 C C . ASP A 1 87 ? 16.350 2.356 -5.015 1.00 57.44 87 ASP A C 1
ATOM 651 O O . ASP A 1 87 ? 15.896 1.651 -4.114 1.00 57.44 87 ASP A O 1
ATOM 655 N N . ALA A 1 88 ? 16.919 1.811 -6.094 1.00 50.84 88 ALA A N 1
ATOM 656 C CA . ALA A 1 88 ? 16.985 0.382 -6.399 1.00 50.84 88 ALA A CA 1
ATOM 657 C C . ALA A 1 88 ? 17.933 -0.423 -5.478 1.00 50.84 88 ALA A C 1
ATOM 659 O O . ALA A 1 88 ? 17.663 -1.599 -5.240 1.00 50.84 88 ALA A O 1
ATOM 660 N N . TYR A 1 89 ? 19.001 0.181 -4.921 1.00 48.34 89 TYR A N 1
ATOM 661 C CA . TYR A 1 89 ? 19.909 -0.517 -3.973 1.00 48.34 89 TYR A CA 1
ATOM 662 C C . TYR A 1 89 ? 19.568 -0.308 -2.492 1.00 48.34 89 TYR A C 1
ATOM 664 O O . TYR A 1 89 ? 19.883 -1.190 -1.694 1.00 48.34 89 TYR A O 1
ATOM 672 N N . ASP A 1 90 ? 18.847 0.761 -2.128 1.00 52.00 90 ASP A N 1
ATOM 673 C CA . ASP A 1 90 ? 18.334 0.952 -0.756 1.00 52.00 90 ASP A CA 1
ATOM 674 C C . ASP A 1 90 ? 17.428 -0.208 -0.317 1.00 52.00 90 ASP A C 1
ATOM 676 O O . ASP A 1 90 ? 17.248 -0.463 0.877 1.00 52.00 90 ASP A O 1
ATOM 680 N N . ARG A 1 91 ? 16.895 -0.964 -1.288 1.00 53.19 91 ARG A N 1
ATOM 681 C CA . ARG A 1 91 ? 16.103 -2.163 -1.043 1.00 53.19 91 ARG A CA 1
ATOM 682 C C . ARG A 1 91 ? 16.869 -3.264 -0.327 1.00 53.19 91 ARG A C 1
ATOM 684 O O . ARG A 1 91 ? 16.287 -3.799 0.595 1.00 53.19 91 ARG A O 1
ATOM 691 N N . LEU A 1 92 ? 18.104 -3.635 -0.669 1.00 51.84 92 LEU A N 1
ATOM 692 C CA . LEU A 1 92 ? 18.695 -4.834 -0.042 1.00 51.84 92 LEU A CA 1
ATOM 693 C C . LEU A 1 92 ? 18.926 -4.641 1.458 1.00 51.84 92 LEU A C 1
ATOM 695 O O . LEU A 1 92 ? 18.544 -5.498 2.249 1.00 51.84 92 LEU A O 1
ATOM 699 N N . GLN A 1 93 ? 19.464 -3.490 1.860 1.00 47.16 93 GLN A N 1
ATOM 700 C CA . GLN A 1 93 ? 19.663 -3.190 3.277 1.00 47.16 93 GLN A CA 1
ATOM 701 C C . GLN A 1 93 ? 18.331 -2.962 4.001 1.00 47.16 93 GLN A C 1
ATOM 703 O O . GLN A 1 93 ? 18.107 -3.547 5.058 1.00 47.16 93 GLN A O 1
ATOM 708 N N . THR A 1 94 ? 17.403 -2.195 3.417 1.00 50.72 94 THR A N 1
ATOM 709 C CA . THR A 1 94 ? 16.097 -1.932 4.047 1.00 50.72 94 THR A CA 1
ATOM 710 C C . THR A 1 94 ? 15.235 -3.190 4.131 1.00 50.72 94 THR A C 1
ATOM 712 O O . THR A 1 94 ? 14.627 -3.441 5.165 1.00 50.72 94 THR A O 1
ATOM 715 N N . TYR A 1 95 ? 15.185 -4.011 3.078 1.00 48.88 95 TYR A N 1
ATOM 716 C CA . TYR A 1 95 ? 14.455 -5.279 3.095 1.00 48.88 95 TYR A CA 1
ATOM 717 C C . TYR A 1 95 ? 15.088 -6.273 4.050 1.00 48.88 95 TYR A C 1
ATOM 719 O O . TYR A 1 95 ? 14.341 -6.998 4.685 1.00 48.88 95 TYR A O 1
ATOM 727 N N . TYR A 1 96 ? 16.415 -6.309 4.187 1.00 47.66 96 TYR A N 1
ATOM 728 C CA . TYR A 1 96 ? 17.071 -7.199 5.143 1.00 47.66 96 TYR A CA 1
ATOM 729 C C . TYR A 1 96 ? 16.797 -6.776 6.591 1.00 47.66 96 TYR A C 1
ATOM 731 O O . TYR A 1 96 ? 16.435 -7.609 7.415 1.00 47.66 96 TYR A O 1
ATOM 739 N N . VAL A 1 97 ? 16.871 -5.475 6.893 1.00 53.91 97 VAL A N 1
ATOM 740 C CA . VAL A 1 97 ? 16.498 -4.935 8.212 1.00 53.91 97 VAL A CA 1
ATOM 741 C C . VAL A 1 97 ? 15.023 -5.198 8.510 1.00 53.91 97 VAL A C 1
ATOM 743 O O . VAL A 1 97 ? 14.693 -5.647 9.606 1.00 53.91 97 VAL A O 1
ATOM 746 N N . LYS A 1 98 ? 14.137 -4.998 7.527 1.00 51.91 98 LYS A N 1
ATOM 747 C CA . LYS A 1 98 ? 12.719 -5.337 7.661 1.00 51.91 98 LYS A CA 1
ATOM 748 C C . LYS A 1 98 ? 12.533 -6.847 7.863 1.00 51.91 98 LYS A C 1
ATOM 750 O O . LYS A 1 98 ? 11.939 -7.233 8.859 1.00 51.91 98 LYS A O 1
ATOM 755 N N . ALA A 1 99 ? 13.136 -7.696 7.027 1.00 51.78 99 ALA A N 1
ATOM 756 C CA . ALA A 1 99 ? 13.151 -9.161 7.141 1.00 51.78 99 ALA A CA 1
ATOM 757 C C . ALA A 1 99 ? 13.580 -9.648 8.529 1.00 51.78 99 ALA A C 1
ATOM 759 O O . ALA A 1 99 ? 12.892 -10.471 9.126 1.00 51.78 99 ALA A O 1
ATOM 760 N N . ILE A 1 100 ? 14.664 -9.097 9.077 1.00 50.94 100 ILE A N 1
ATOM 761 C CA . ILE A 1 100 ? 15.127 -9.412 10.432 1.00 50.94 100 ILE A CA 1
ATOM 762 C C . ILE A 1 100 ? 14.127 -8.933 11.480 1.00 50.94 100 ILE A C 1
ATOM 764 O O . ILE A 1 100 ? 13.818 -9.698 12.389 1.00 50.94 100 ILE A O 1
ATOM 768 N N . SER A 1 101 ? 13.588 -7.716 11.349 1.00 51.00 101 SER A N 1
ATOM 769 C CA . SER A 1 101 ? 12.550 -7.227 12.264 1.00 51.00 101 SER A CA 1
ATOM 770 C C . SER A 1 101 ? 11.298 -8.112 12.250 1.00 51.00 101 SER A C 1
ATOM 772 O O . SER A 1 101 ? 10.658 -8.259 13.283 1.00 51.00 101 SER A O 1
ATOM 774 N N . TYR A 1 102 ? 10.987 -8.770 11.129 1.00 50.50 102 TYR A N 1
ATOM 775 C CA . TYR A 1 102 ? 9.880 -9.723 11.020 1.00 50.50 102 TYR A CA 1
ATOM 776 C C . TYR A 1 102 ? 10.208 -11.108 11.597 1.00 50.50 102 TYR A C 1
ATOM 778 O O . TYR A 1 102 ? 9.321 -11.772 12.116 1.00 50.50 102 TYR A O 1
ATOM 786 N N . LEU A 1 103 ? 11.463 -11.563 11.519 1.00 52.47 103 LEU A N 1
ATOM 787 C CA . LEU A 1 103 ? 11.887 -12.828 12.137 1.00 52.47 103 LEU A CA 1
ATOM 788 C C . LEU A 1 103 ? 11.959 -12.724 13.665 1.00 52.47 103 LEU A C 1
ATOM 790 O O . LEU A 1 103 ? 11.761 -13.719 14.360 1.00 52.47 103 LEU A O 1
ATOM 794 N N . SER A 1 104 ? 12.246 -11.529 14.190 1.00 50.78 104 SER A N 1
ATOM 795 C CA . SER A 1 104 ? 12.309 -11.268 15.629 1.00 50.78 104 SER A CA 1
ATOM 796 C C . SER A 1 104 ? 10.975 -10.821 16.238 1.00 50.78 104 SER A C 1
ATOM 798 O O . SER A 1 104 ? 10.768 -11.024 17.435 1.00 50.78 104 SER A O 1
ATOM 800 N N . SER A 1 105 ? 10.060 -10.254 15.444 1.00 51.81 105 SER A N 1
ATOM 801 C CA . SER A 1 105 ? 8.729 -9.825 15.894 1.00 51.81 105 SER A CA 1
ATOM 802 C C . SER A 1 105 ? 7.686 -10.856 15.479 1.00 51.81 105 SER A C 1
ATOM 804 O O . SER A 1 105 ? 7.442 -11.040 14.291 1.00 51.81 105 SER A O 1
ATOM 806 N N . LYS A 1 106 ? 7.021 -11.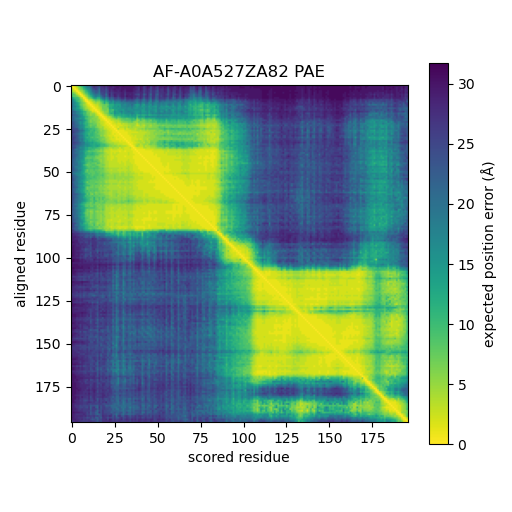514 16.435 1.00 55.56 106 LYS A N 1
ATOM 807 C CA . LYS A 1 106 ? 5.843 -12.335 16.115 1.00 55.56 106 LYS A CA 1
ATOM 808 C C . LYS A 1 106 ? 4.803 -11.439 15.432 1.00 55.56 106 LYS A C 1
ATOM 810 O O . LYS A 1 106 ? 4.338 -10.479 16.040 1.00 55.56 106 LYS A O 1
ATOM 815 N N . LEU A 1 107 ? 4.481 -11.724 14.170 1.00 60.16 107 LEU A N 1
ATOM 816 C CA . LEU A 1 107 ? 3.390 -11.066 13.455 1.00 60.16 107 LEU A CA 1
ATOM 817 C C . LEU A 1 107 ? 2.089 -11.392 14.204 1.00 60.16 107 LEU A C 1
ATOM 819 O O . LEU A 1 107 ? 1.682 -12.549 14.234 1.00 60.16 107 LEU A O 1
ATOM 823 N N . SER A 1 108 ? 1.497 -10.394 14.855 1.00 66.81 108 SER A N 1
ATOM 824 C CA . SER A 1 108 ? 0.256 -10.515 15.625 1.00 66.81 108 SER A CA 1
ATOM 825 C C . SER A 1 108 ? -0.708 -9.456 15.120 1.00 66.81 108 SER A C 1
ATOM 827 O O . SER A 1 108 ? -0.348 -8.278 15.098 1.00 66.81 108 SER A O 1
ATOM 829 N N . PHE A 1 109 ? -1.896 -9.867 14.680 1.00 81.00 109 PHE A N 1
ATOM 830 C CA . PHE A 1 109 ? -2.955 -8.947 14.271 1.00 81.00 109 PHE A CA 1
ATOM 831 C C . PHE A 1 109 ? -3.958 -8.843 15.405 1.00 81.00 109 PHE A C 1
ATOM 833 O O . PHE A 1 109 ? -4.918 -9.601 15.480 1.00 81.00 109 PHE A O 1
ATOM 840 N N . SER A 1 110 ? -3.672 -7.946 16.339 1.00 85.31 110 SER A N 1
ATOM 841 C CA . SER A 1 110 ? -4.357 -7.918 17.622 1.00 85.31 110 SER A CA 1
ATOM 842 C C . SER A 1 110 ? -4.443 -6.509 18.179 1.00 85.31 110 SER A C 1
ATOM 844 O O . SER A 1 110 ? -3.499 -5.732 18.024 1.00 85.31 110 SER A O 1
ATOM 846 N N . TYR A 1 111 ? -5.519 -6.225 18.902 1.00 89.44 111 TYR A N 1
ATOM 847 C CA . TYR A 1 111 ? -5.681 -5.005 19.686 1.00 89.44 111 TYR A CA 1
ATOM 848 C C . TYR A 1 111 ? -5.788 -5.369 21.168 1.00 89.44 111 TYR A C 1
ATOM 850 O O . TYR A 1 111 ? -6.551 -6.258 21.519 1.00 89.44 111 TYR A O 1
ATOM 858 N N . GLU A 1 112 ? -4.967 -4.748 22.022 1.00 87.38 112 GLU A N 1
ATOM 859 C CA . GLU A 1 112 ? -4.916 -5.020 23.476 1.00 87.38 112 GLU A CA 1
ATOM 860 C C . GLU A 1 112 ? -4.833 -6.515 23.871 1.00 87.38 112 GLU A C 1
ATOM 862 O O . GLU A 1 112 ? -5.189 -6.910 24.977 1.00 87.38 112 GLU A O 1
ATOM 867 N N . GLY A 1 113 ? -4.281 -7.355 22.988 1.00 86.88 113 GLY A N 1
ATOM 868 C CA . GLY A 1 113 ? -4.128 -8.798 23.203 1.00 86.88 113 GLY A CA 1
ATOM 869 C C . GLY A 1 113 ? -5.268 -9.666 22.657 1.00 86.88 113 GLY A C 1
ATOM 870 O O . GLY A 1 113 ? -5.139 -10.887 22.702 1.00 86.88 113 GLY A O 1
ATOM 871 N N . GLU A 1 114 ? -6.331 -9.077 22.104 1.00 90.81 114 GLU A N 1
ATOM 872 C CA . GLU A 1 114 ? -7.392 -9.788 21.377 1.00 90.81 114 GLU A CA 1
ATOM 873 C C . GLU A 1 114 ? -7.031 -9.907 19.891 1.00 90.81 114 GLU A C 1
ATOM 875 O O . GLU A 1 114 ? -6.710 -8.905 19.247 1.00 90.81 114 GLU A O 1
ATOM 880 N N . ASP A 1 115 ? -7.073 -11.124 19.340 1.00 89.06 115 ASP A N 1
ATOM 881 C CA . ASP A 1 115 ? -6.822 -11.365 17.918 1.00 89.06 115 ASP A CA 1
ATOM 882 C C . ASP A 1 115 ? -7.982 -10.843 17.057 1.00 89.06 115 ASP A C 1
ATOM 884 O O . ASP A 1 115 ? -9.158 -10.948 17.417 1.00 89.06 115 ASP A O 1
ATOM 888 N N . ILE A 1 116 ? -7.663 -10.304 15.881 1.00 90.69 116 ILE A N 1
ATOM 889 C CA . ILE A 1 116 ? -8.656 -9.814 14.927 1.00 90.69 116 ILE A CA 1
ATOM 890 C C . ILE A 1 116 ? -9.685 -10.886 14.542 1.00 90.69 116 ILE A C 1
ATOM 892 O O . ILE A 1 116 ? -10.847 -10.546 14.323 1.00 90.69 116 ILE A O 1
ATOM 896 N N . THR A 1 117 ? -9.303 -12.167 14.471 1.00 89.12 117 THR A N 1
ATOM 897 C CA . THR A 1 117 ? -10.226 -13.258 14.128 1.00 89.12 117 THR A CA 1
ATOM 898 C C . THR A 1 117 ? -11.247 -13.534 15.217 1.00 89.12 117 THR A C 1
ATOM 900 O O . THR A 1 117 ? -12.331 -14.021 14.897 1.00 89.12 117 THR A O 1
ATOM 903 N N . ASP A 1 118 ? -10.924 -13.209 16.467 1.00 93.25 118 ASP A N 1
ATOM 904 C CA . ASP A 1 118 ? -11.849 -13.307 17.595 1.00 93.25 118 ASP A CA 1
ATOM 905 C C . ASP A 1 118 ? -12.707 -12.040 17.675 1.00 93.25 118 ASP A C 1
ATOM 907 O O . ASP A 1 118 ? -13.935 -12.116 17.757 1.00 93.25 118 ASP A O 1
ATOM 911 N N . PHE A 1 119 ? -12.083 -10.869 17.511 1.00 94.88 119 PHE A N 1
ATOM 912 C CA . PHE A 1 119 ? -12.763 -9.577 17.569 1.00 94.88 119 PHE A CA 1
ATOM 913 C C . PHE A 1 119 ? -13.920 -9.463 16.565 1.00 94.88 119 PHE A C 1
ATOM 915 O O . PHE A 1 119 ? -15.016 -9.003 16.901 1.00 94.88 119 PHE A O 1
ATOM 922 N N . VAL A 1 120 ? -13.715 -9.924 15.326 1.00 94.50 120 VAL A N 1
ATOM 923 C CA . VAL A 1 120 ? -14.741 -9.857 14.269 1.00 94.50 120 VAL A CA 1
ATOM 924 C C . VAL A 1 120 ? -15.876 -10.877 14.439 1.00 94.50 120 VAL A C 1
ATOM 926 O O . VAL A 1 120 ? -16.772 -10.921 13.599 1.00 94.50 120 VAL A O 1
ATOM 929 N N . GLN A 1 121 ? -15.874 -11.691 15.503 1.00 93.69 121 GLN A N 1
ATOM 930 C CA . GLN A 1 121 ? -16.993 -12.583 15.848 1.00 93.69 121 GLN A CA 1
ATOM 931 C C . GLN A 1 121 ? -18.062 -11.895 16.706 1.00 93.69 121 GLN A C 1
ATOM 933 O O . GLN A 1 121 ? -19.143 -12.455 16.916 1.00 93.69 121 GLN A O 1
ATOM 938 N N . ARG A 1 122 ? -17.791 -10.682 17.210 1.00 94.38 122 ARG A N 1
ATOM 939 C CA . ARG A 1 122 ? -18.730 -9.934 18.055 1.00 94.38 122 ARG A CA 1
ATOM 940 C C . ARG A 1 122 ? -20.061 -9.660 17.313 1.00 94.38 122 ARG A C 1
ATOM 942 O O . ARG A 1 122 ? -20.060 -9.500 16.090 1.00 94.38 122 ARG A O 1
ATOM 949 N N . PRO A 1 123 ? -21.209 -9.558 18.018 1.00 94.81 123 PRO A N 1
ATOM 950 C CA . PRO A 1 123 ? -22.535 -9.433 17.394 1.00 94.81 123 PRO A CA 1
ATOM 951 C C . PRO A 1 123 ? -22.692 -8.272 16.400 1.00 94.81 123 PRO A C 1
ATOM 953 O O . PRO A 1 123 ? -23.482 -8.363 15.466 1.00 94.81 123 PRO A O 1
ATOM 956 N N . GLN A 1 124 ? -21.929 -7.194 16.575 1.00 95.19 124 GLN A N 1
ATOM 957 C CA . GLN A 1 124 ? -21.914 -6.035 15.683 1.00 95.19 124 GLN A CA 1
ATOM 958 C C . GLN A 1 124 ? -21.490 -6.404 14.252 1.00 95.19 124 GLN A C 1
ATOM 960 O O . GLN A 1 124 ? -21.913 -5.747 13.312 1.00 95.19 124 GLN A O 1
ATOM 965 N N . PHE A 1 125 ? -20.689 -7.459 14.079 1.00 96.44 125 PHE A N 1
ATOM 966 C CA . PHE A 1 125 ? -20.199 -7.919 12.777 1.00 96.44 125 PHE A CA 1
ATOM 967 C C . PHE A 1 125 ? -21.121 -8.936 12.093 1.00 96.44 125 PHE A C 1
ATOM 969 O O . PHE A 1 125 ? -20.792 -9.419 11.009 1.00 96.44 125 PHE A O 1
ATOM 976 N N . GLN A 1 126 ? -22.271 -9.272 12.689 1.00 94.06 126 GLN A N 1
ATOM 977 C CA . GLN A 1 126 ? -23.188 -10.273 12.127 1.00 94.06 126 GLN A CA 1
ATOM 978 C C . GLN A 1 126 ? -23.681 -9.901 10.723 1.00 94.06 126 GLN A C 1
ATOM 980 O O . GLN A 1 126 ? -23.882 -10.787 9.901 1.00 94.06 126 GLN A O 1
ATOM 985 N N . GLU A 1 127 ? -23.794 -8.609 10.404 1.00 92.38 127 GLU A N 1
ATOM 986 C CA . GLU A 1 127 ? -24.167 -8.148 9.058 1.00 92.38 127 GLU A CA 1
ATOM 987 C C . GLU A 1 127 ? -23.119 -8.455 7.975 1.00 92.38 127 GLU A C 1
ATOM 989 O O . GLU A 1 127 ? -23.438 -8.489 6.787 1.00 92.38 127 GLU A O 1
ATOM 994 N N . CYS A 1 128 ? -21.873 -8.725 8.371 1.00 93.94 128 CYS A N 1
ATOM 995 C CA . CYS A 1 128 ? -20.805 -9.108 7.453 1.00 93.94 128 CYS A CA 1
ATOM 996 C C . CYS A 1 128 ? -20.754 -10.622 7.201 1.00 93.94 128 CYS A C 1
ATOM 998 O O . CYS A 1 128 ? -20.020 -11.075 6.320 1.00 93.94 128 CYS A O 1
ATOM 1000 N N . VAL A 1 129 ? -21.508 -11.421 7.964 1.00 87.44 129 VAL A N 1
ATOM 1001 C CA . VAL A 1 129 ? -21.546 -12.880 7.815 1.00 87.44 129 VAL A CA 1
ATOM 1002 C C . VAL A 1 129 ? -22.199 -13.243 6.480 1.00 87.44 129 VAL A C 1
ATOM 1004 O O . VAL A 1 129 ? -23.269 -12.750 6.138 1.00 87.44 129 VAL A O 1
ATOM 1007 N N . GLY A 1 130 ? -21.552 -14.128 5.718 1.00 81.94 130 GLY A N 1
ATOM 1008 C CA . GLY A 1 130 ? -22.041 -14.594 4.415 1.00 81.94 130 GLY A CA 1
ATOM 1009 C C . GLY A 1 130 ? -21.471 -13.845 3.207 1.00 81.94 130 GLY A C 1
ATOM 1010 O O . GLY A 1 130 ? -21.685 -14.286 2.081 1.00 81.94 130 GLY A O 1
ATOM 1011 N N . LYS A 1 131 ? -20.694 -12.775 3.418 1.00 87.19 131 LYS A N 1
ATOM 1012 C CA . LYS A 1 131 ? -19.905 -12.143 2.351 1.00 87.19 131 LYS A CA 1
ATOM 1013 C C . LYS A 1 131 ? -18.728 -13.046 1.988 1.00 87.19 131 LYS A C 1
ATOM 1015 O O . LYS A 1 131 ? -17.846 -13.276 2.813 1.00 87.19 131 LYS A O 1
ATOM 1020 N N . SER A 1 132 ? -18.755 -13.599 0.779 1.00 77.00 132 SER A N 1
ATOM 1021 C CA . SER A 1 132 ? -17.695 -14.469 0.256 1.00 77.00 132 SER A CA 1
ATOM 1022 C C . SER A 1 132 ? -16.620 -13.705 -0.512 1.00 77.00 132 SER A C 1
ATOM 1024 O O . SER A 1 132 ? -15.500 -14.198 -0.618 1.00 77.00 132 SER A O 1
ATOM 1026 N N . ASP A 1 133 ? -16.954 -12.531 -1.056 1.00 82.56 133 ASP A N 1
ATOM 1027 C CA . ASP A 1 133 ? -15.967 -11.650 -1.672 1.00 82.56 133 ASP A CA 1
ATOM 1028 C C . ASP A 1 133 ? -15.130 -10.952 -0.589 1.00 82.56 133 ASP A C 1
ATOM 1030 O O . ASP A 1 133 ? -15.650 -10.456 0.416 1.00 82.56 133 ASP A O 1
ATOM 1034 N N . SER A 1 134 ? -13.811 -10.963 -0.783 1.00 76.19 134 SER A N 1
ATOM 1035 C CA . SER A 1 134 ? -12.856 -10.494 0.220 1.00 76.19 134 SER A CA 1
ATOM 1036 C C . SER A 1 134 ? -12.887 -8.973 0.380 1.00 76.19 134 SER A C 1
ATOM 1038 O O . SER A 1 134 ? -12.756 -8.477 1.502 1.00 76.19 134 SER A O 1
ATOM 1040 N N . TYR A 1 135 ? -13.112 -8.234 -0.712 1.00 77.81 135 TYR A N 1
ATOM 1041 C CA . TYR A 1 135 ? -13.277 -6.785 -0.660 1.00 77.81 135 TYR A CA 1
ATOM 1042 C C . TYR A 1 135 ? -14.521 -6.440 0.160 1.00 77.81 135 TYR A C 1
ATOM 1044 O O . TYR A 1 135 ? -14.414 -5.753 1.177 1.00 77.81 135 TYR A O 1
ATOM 1052 N N . GLU A 1 136 ? -15.672 -7.012 -0.204 1.00 84.00 136 GLU A N 1
ATOM 1053 C CA . GLU A 1 136 ? -16.941 -6.746 0.478 1.00 84.00 136 GLU A CA 1
ATOM 1054 C C . GLU A 1 136 ? -16.906 -7.130 1.964 1.00 84.00 136 GLU A C 1
ATOM 1056 O O . GLU A 1 136 ? -17.464 -6.428 2.814 1.00 84.00 136 GLU A O 1
ATOM 1061 N N . LEU A 1 137 ? -16.272 -8.258 2.300 1.00 88.81 137 LEU A N 1
ATOM 1062 C CA . LEU A 1 137 ? -16.175 -8.737 3.676 1.00 88.81 137 LEU A CA 1
ATOM 1063 C C . LEU A 1 137 ? -15.369 -7.775 4.554 1.00 88.81 137 LEU A C 1
ATOM 1065 O O . LEU A 1 137 ? -15.798 -7.430 5.661 1.00 88.81 137 LEU A O 1
ATOM 1069 N N . TRP A 1 138 ? -14.192 -7.361 4.089 1.00 89.00 138 TRP A N 1
ATOM 1070 C CA . TRP A 1 138 ? -13.303 -6.509 4.874 1.00 89.00 138 TRP A CA 1
ATOM 1071 C C . TRP A 1 138 ? -13.742 -5.048 4.874 1.00 89.00 138 TRP A C 1
ATOM 1073 O O . TRP A 1 138 ? -13.613 -4.397 5.909 1.00 89.00 138 TRP A O 1
ATOM 1083 N N . GLU A 1 139 ? -14.342 -4.555 3.789 1.00 89.44 139 GLU A N 1
ATOM 1084 C CA . GLU A 1 139 ? -15.015 -3.254 3.781 1.00 89.44 139 GLU A CA 1
ATOM 1085 C C . GLU A 1 139 ? -16.164 -3.222 4.802 1.00 89.44 139 GLU A C 1
ATOM 1087 O O . GLU A 1 139 ? -16.234 -2.305 5.620 1.00 89.44 139 GLU A O 1
ATOM 1092 N N . CYS A 1 140 ? -17.014 -4.255 4.840 1.00 94.81 140 CYS A N 1
ATOM 1093 C CA . CYS A 1 140 ? -18.090 -4.355 5.829 1.00 94.81 140 CYS A CA 1
ATOM 1094 C C . CYS A 1 140 ? -17.552 -4.305 7.268 1.00 94.81 140 CYS A C 1
ATOM 1096 O O . CYS A 1 140 ? -18.057 -3.558 8.106 1.00 94.81 140 CYS A O 1
ATOM 1098 N N . ARG A 1 141 ? -16.472 -5.041 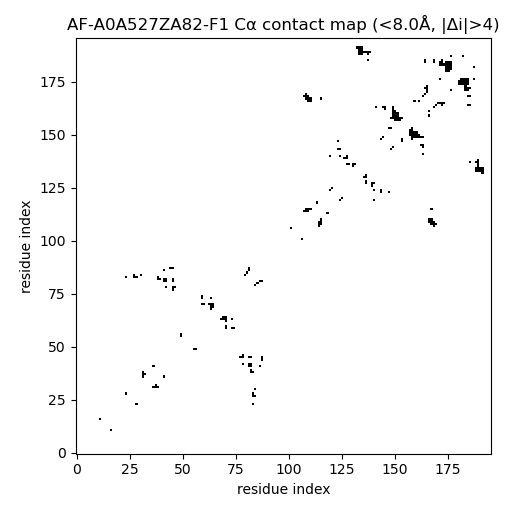7.561 1.00 95.56 141 ARG A N 1
ATOM 1099 C CA . ARG A 1 141 ? -15.833 -5.023 8.889 1.00 95.56 141 ARG A CA 1
ATOM 1100 C C . ARG A 1 141 ? -15.267 -3.647 9.242 1.00 95.56 141 ARG A C 1
ATOM 1102 O O . ARG A 1 141 ? -15.411 -3.205 10.380 1.00 95.56 141 ARG A O 1
ATOM 1109 N N . GLU A 1 142 ? -14.669 -2.941 8.284 1.00 94.06 142 GLU A N 1
ATOM 1110 C CA . GLU A 1 142 ? -14.236 -1.556 8.492 1.00 94.06 142 GLU A CA 1
ATOM 1111 C C . GLU A 1 142 ? -15.409 -0.613 8.774 1.00 94.06 142 GLU A C 1
ATOM 1113 O O . GLU A 1 142 ? -15.312 0.255 9.647 1.00 94.06 142 GLU A O 1
ATOM 1118 N N . GLN A 1 143 ? -16.523 -0.768 8.060 1.00 95.88 143 GLN A N 1
ATOM 1119 C CA . GLN A 1 143 ? -17.729 0.025 8.291 1.00 95.88 143 GLN A CA 1
ATOM 1120 C C . GLN A 1 143 ? -18.282 -0.229 9.699 1.00 95.88 143 GLN A C 1
ATOM 1122 O O . GLN A 1 143 ? -18.493 0.731 10.443 1.00 95.88 143 GLN A O 1
ATOM 1127 N N . VAL A 1 144 ? -18.401 -1.494 10.118 1.00 97.31 144 VAL A N 1
ATOM 1128 C CA . VAL A 1 144 ? -18.799 -1.867 11.486 1.00 97.31 144 VAL A CA 1
ATOM 1129 C C . VAL A 1 144 ? -17.854 -1.259 12.523 1.00 97.31 144 VAL A C 1
ATOM 1131 O O . VAL A 1 144 ? -18.323 -0.674 13.501 1.00 97.31 144 VAL A O 1
ATOM 1134 N N . TRP A 1 145 ? -16.533 -1.340 12.316 1.00 97.06 145 TRP A N 1
ATOM 1135 C CA . TRP A 1 145 ? -15.545 -0.710 13.197 1.00 97.06 145 TRP A CA 1
ATOM 1136 C C . TRP A 1 145 ? -15.807 0.789 13.356 1.00 97.06 145 TRP A C 1
ATOM 1138 O O . TRP A 1 145 ? -15.955 1.277 14.477 1.00 97.06 145 TRP A O 1
ATOM 1148 N N . ASN A 1 146 ? -15.912 1.515 12.243 1.00 96.44 146 ASN A N 1
ATOM 1149 C CA . ASN A 1 146 ? -16.117 2.962 12.254 1.00 96.44 146 ASN A CA 1
ATOM 1150 C C . ASN A 1 146 ? -17.457 3.357 12.893 1.00 96.44 146 ASN A C 1
ATOM 1152 O O . ASN A 1 146 ? -17.535 4.368 13.591 1.00 96.44 146 ASN A O 1
ATOM 1156 N N . LEU A 1 147 ? -18.510 2.570 12.666 1.00 96.50 147 LEU A N 1
ATOM 1157 C CA . LEU A 1 147 ? -19.850 2.867 13.162 1.00 96.50 147 LEU A CA 1
ATOM 1158 C C . LEU A 1 147 ? -20.043 2.481 14.622 1.00 96.50 147 LEU A C 1
ATOM 1160 O O . LEU A 1 147 ? -20.760 3.184 15.333 1.00 96.50 147 LEU A O 1
ATOM 1164 N N . SER A 1 148 ? -19.430 1.398 15.084 1.00 96.88 148 SER A N 1
ATOM 1165 C CA . SER A 1 148 ? -19.775 0.791 16.373 1.00 96.88 148 SER A CA 1
ATOM 1166 C C . SER A 1 148 ? -18.666 0.887 17.412 1.00 96.88 148 SER A C 1
ATOM 1168 O O . SER A 1 148 ? -18.983 0.954 18.595 1.00 96.88 148 SER A O 1
ATOM 1170 N N . PHE A 1 149 ? -17.399 0.956 17.000 1.00 97.56 149 PHE A N 1
ATOM 1171 C CA . PHE A 1 149 ? -16.262 0.828 17.914 1.00 97.56 149 PHE A CA 1
ATOM 1172 C C . PHE A 1 149 ? -15.370 2.065 17.948 1.00 97.56 149 PHE A C 1
ATOM 1174 O O . PHE A 1 149 ? -15.074 2.557 19.028 1.00 97.56 149 PHE A O 1
ATOM 1181 N N . ARG A 1 150 ? -14.969 2.611 16.798 1.00 97.19 150 ARG A N 1
ATOM 1182 C CA . ARG A 1 150 ? -13.990 3.701 16.716 1.00 97.19 150 ARG A CA 1
ATOM 1183 C C . ARG A 1 150 ? -14.356 4.892 17.611 1.00 97.19 150 ARG A C 1
ATOM 1185 O O . ARG A 1 150 ? -15.391 5.527 17.412 1.00 97.19 150 ARG A O 1
ATOM 1192 N N . GLY A 1 151 ? -13.489 5.197 18.578 1.00 97.12 151 GLY A N 1
ATOM 1193 C CA . GLY A 1 151 ? -13.669 6.287 19.542 1.00 97.12 151 GLY A CA 1
ATOM 1194 C C . GLY A 1 151 ? -14.847 6.107 20.511 1.00 97.12 151 GLY A C 1
ATOM 1195 O O . GLY A 1 151 ? -15.307 7.089 21.093 1.00 97.12 151 GLY A O 1
ATOM 1196 N N . LYS A 1 152 ? -15.380 4.887 20.661 1.00 97.00 152 LYS A N 1
ATOM 1197 C CA . LYS A 1 152 ? -16.557 4.574 21.486 1.00 97.00 152 LYS A CA 1
ATOM 1198 C C . LYS A 1 152 ? -16.216 3.594 22.602 1.00 97.00 152 LYS A C 1
ATOM 1200 O O . LYS A 1 152 ? -15.215 2.885 22.556 1.00 97.00 152 LYS A O 1
ATOM 1205 N N . THR A 1 153 ? -17.099 3.528 23.595 1.00 95.38 153 THR A N 1
ATOM 1206 C CA . THR A 1 153 ? -17.075 2.494 24.632 1.00 95.38 153 THR A CA 1
ATOM 1207 C C . THR A 1 153 ? -18.166 1.469 24.345 1.00 95.38 153 THR A C 1
ATOM 1209 O O . THR A 1 153 ? -19.342 1.826 24.263 1.00 95.38 153 THR A O 1
ATOM 1212 N N . VAL A 1 154 ? -17.797 0.198 24.205 1.00 93.00 154 VAL A N 1
ATOM 1213 C CA . VAL A 1 154 ? -18.722 -0.902 23.900 1.00 93.00 154 VAL A CA 1
ATOM 1214 C C . VAL A 1 154 ? -18.515 -2.006 24.925 1.00 93.00 154 VAL A C 1
ATOM 1216 O O . VAL A 1 154 ? -17.406 -2.489 25.101 1.00 93.00 154 VAL A O 1
ATOM 1219 N N . GLY A 1 155 ? -19.574 -2.399 25.636 1.00 87.75 155 GLY A N 1
ATOM 1220 C CA . GLY A 1 155 ? -19.474 -3.456 26.652 1.00 87.75 155 GLY A CA 1
ATOM 1221 C C . GLY A 1 155 ? -18.549 -3.123 27.833 1.00 87.75 155 GLY A C 1
ATOM 1222 O O . GLY A 1 155 ? -18.064 -4.034 28.490 1.00 87.75 155 GLY A O 1
ATOM 122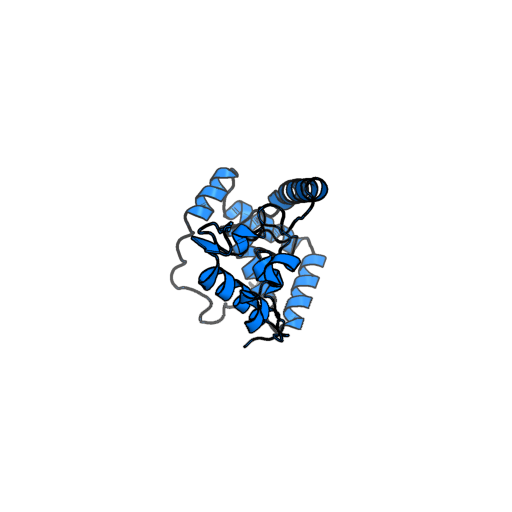3 N N . GLY A 1 156 ? -18.302 -1.836 28.106 1.00 90.44 156 GLY A N 1
ATOM 1224 C CA . GLY A 1 156 ? -17.392 -1.379 29.167 1.00 90.44 156 GLY A CA 1
ATOM 1225 C C . GLY A 1 156 ? -15.930 -1.222 28.736 1.00 90.44 156 GLY A C 1
ATOM 1226 O O . GLY A 1 156 ? -15.124 -0.735 29.521 1.00 90.44 156 GLY A O 1
ATOM 1227 N N . GLU A 1 157 ? -15.600 -1.569 27.493 1.00 92.44 157 GLU A N 1
ATOM 1228 C CA . GLU A 1 157 ? -14.268 -1.437 26.902 1.00 92.44 157 GLU A CA 1
ATOM 1229 C C . GLU A 1 157 ? -14.206 -0.197 26.003 1.00 92.44 157 GLU A C 1
ATOM 1231 O O . GLU A 1 157 ? -15.132 0.048 25.226 1.00 92.44 157 GLU A O 1
ATOM 1236 N N . SER A 1 158 ? -13.153 0.616 26.128 1.00 94.00 158 SER A N 1
ATOM 1237 C CA . SER A 1 158 ? -12.971 1.832 25.326 1.00 94.00 158 SER A CA 1
ATOM 1238 C C . SER A 1 158 ? -12.063 1.559 24.138 1.00 94.00 158 SER A C 1
ATOM 1240 O O . SER A 1 158 ? -10.965 1.047 24.309 1.00 94.00 158 SER A O 1
ATOM 1242 N N . PHE A 1 159 ? -12.484 1.988 22.953 1.00 95.94 159 PHE A N 1
ATOM 1243 C CA . PHE A 1 159 ? -11.741 1.791 21.713 1.00 95.94 159 PHE A CA 1
ATOM 1244 C C . PHE A 1 159 ? -11.129 3.106 21.212 1.00 95.94 159 PHE A C 1
ATOM 1246 O O . PHE A 1 159 ? -11.705 4.181 21.422 1.00 95.94 159 PHE A O 1
ATOM 1253 N N . PRO A 1 160 ? -9.971 3.053 20.533 1.00 95.00 160 PRO A N 1
ATOM 1254 C CA . PRO A 1 160 ? -9.274 4.238 20.064 1.00 95.00 160 PRO A CA 1
ATOM 1255 C C . PRO A 1 160 ? -10.054 4.915 18.936 1.00 95.00 160 PRO A C 1
ATOM 1257 O O . PRO A 1 160 ? -10.730 4.263 18.136 1.00 95.00 160 PRO A O 1
ATOM 1260 N N . ASP A 1 161 ? -9.918 6.237 18.828 1.00 95.56 161 ASP A N 1
ATOM 1261 C CA . ASP A 1 161 ? -10.318 6.968 17.622 1.00 95.56 161 ASP A CA 1
ATOM 1262 C C . ASP A 1 161 ? -9.243 6.814 16.533 1.00 95.56 161 ASP A C 1
ATOM 1264 O O . ASP A 1 161 ? -8.560 7.762 16.148 1.00 95.56 161 ASP A O 1
ATOM 1268 N N . ASP A 1 162 ? -9.067 5.580 16.062 1.00 90.44 162 ASP A N 1
ATOM 1269 C CA . ASP A 1 162 ? -8.116 5.231 15.008 1.00 90.44 162 ASP A CA 1
ATOM 1270 C C . ASP A 1 162 ? -8.761 4.312 13.956 1.00 90.44 162 ASP A C 1
ATOM 1272 O O . ASP A 1 162 ? -9.847 3.753 14.141 1.00 90.44 162 ASP A O 1
ATOM 1276 N N . ARG A 1 163 ? -8.123 4.200 12.791 1.00 88.38 163 ARG A N 1
ATOM 1277 C CA . ARG A 1 163 ? -8.597 3.367 11.679 1.00 88.38 163 ARG A CA 1
ATOM 1278 C C . ARG A 1 163 ? -8.433 1.890 12.022 1.00 88.38 163 ARG A C 1
ATOM 1280 O O . ARG A 1 163 ? -7.393 1.506 12.540 1.00 88.38 163 ARG A O 1
ATOM 1287 N N . PHE A 1 164 ? -9.375 1.051 11.588 1.00 89.50 164 PHE A N 1
ATOM 1288 C CA . PHE A 1 164 ? -9.347 -0.404 11.801 1.00 89.50 164 PHE A CA 1
ATOM 1289 C C . PHE A 1 164 ? -7.995 -1.036 11.429 1.00 89.50 164 PHE A C 1
ATOM 1291 O O . PHE A 1 164 ? -7.387 -1.756 12.220 1.00 89.50 164 PHE A O 1
ATOM 1298 N N . GLY A 1 165 ? -7.473 -0.670 10.251 1.00 83.62 165 GLY A N 1
ATOM 1299 C CA . GLY A 1 165 ? -6.147 -1.074 9.788 1.00 83.62 165 GLY A CA 1
ATOM 1300 C C . GLY A 1 165 ? -5.023 -0.710 10.765 1.00 83.62 165 GLY A C 1
ATOM 1301 O O . GLY A 1 165 ? -4.156 -1.528 11.052 1.00 83.62 165 GLY A O 1
ATOM 1302 N N . ALA A 1 166 ? -5.040 0.511 11.299 1.00 82.88 166 ALA A N 1
ATOM 1303 C CA . ALA A 1 166 ? -4.036 0.984 12.247 1.00 82.88 166 ALA A CA 1
ATOM 1304 C C . ALA A 1 166 ? -4.190 0.344 13.630 1.00 82.88 166 ALA A C 1
ATOM 1306 O O . ALA A 1 166 ? -3.188 0.076 14.281 1.00 82.88 166 ALA A O 1
ATOM 1307 N N . THR A 1 167 ? -5.411 0.041 14.057 1.00 89.12 167 THR A N 1
ATOM 1308 C CA . THR A 1 167 ? -5.678 -0.583 15.353 1.00 89.12 167 THR A CA 1
ATOM 1309 C C . THR A 1 167 ? -5.221 -2.042 15.402 1.00 89.12 167 THR A C 1
ATOM 1311 O O . THR A 1 167 ? -4.545 -2.429 16.349 1.00 89.12 167 THR A O 1
ATOM 1314 N N . PHE A 1 168 ? -5.540 -2.841 14.379 1.00 87.31 168 PHE A N 1
ATOM 1315 C CA . PHE A 1 168 ? -5.300 -4.292 14.411 1.00 87.31 168 PHE A CA 1
ATOM 1316 C C . PHE A 1 168 ? -4.055 -4.748 13.651 1.00 87.31 168 PHE A C 1
ATOM 1318 O O . PHE A 1 168 ? -3.544 -5.830 13.920 1.00 87.31 168 PHE A O 1
ATOM 1325 N N . PHE A 1 169 ? -3.540 -3.954 12.710 1.00 78.38 169 PHE A N 1
ATOM 1326 C CA . PHE A 1 169 ? -2.411 -4.357 11.862 1.00 78.38 169 PHE A CA 1
ATOM 1327 C C . PHE A 1 169 ? -1.151 -3.538 12.130 1.00 78.38 169 PHE A C 1
ATOM 1329 O O . PHE A 1 169 ? -0.290 -3.400 11.257 1.00 78.38 169 PHE A O 1
ATOM 1336 N N . GLN A 1 170 ? -1.021 -2.968 13.327 1.00 70.69 170 GLN A N 1
ATOM 1337 C CA . GLN A 1 170 ? 0.214 -2.322 13.752 1.00 70.69 170 GLN A CA 1
ATOM 1338 C C . GLN A 1 170 ? 1.380 -3.322 13.845 1.00 70.69 170 GLN A C 1
ATOM 1340 O O . GLN A 1 170 ? 1.177 -4.486 14.183 1.00 70.69 170 GLN A O 1
ATOM 1345 N N . PRO A 1 171 ? 2.621 -2.889 13.552 1.00 61.53 171 PRO A N 1
ATOM 1346 C CA . PRO A 1 171 ? 3.031 -1.593 12.986 1.00 61.53 171 PRO A CA 1
ATOM 1347 C C . PRO A 1 171 ? 2.901 -1.496 11.446 1.00 61.53 171 PRO A C 1
ATOM 1349 O O . PRO A 1 171 ? 3.392 -0.548 10.834 1.00 61.53 171 PRO A O 1
ATOM 1352 N N . TYR A 1 172 ? 2.270 -2.468 10.787 1.00 64.12 172 TYR A N 1
ATOM 1353 C CA . TYR A 1 172 ? 2.333 -2.684 9.333 1.00 64.12 172 TYR A CA 1
ATOM 1354 C C . TYR A 1 172 ? 1.210 -2.026 8.515 1.00 64.12 172 TYR A C 1
ATOM 1356 O O . TYR A 1 172 ? 1.242 -2.072 7.283 1.00 64.12 172 TYR A O 1
ATOM 1364 N N . TYR A 1 173 ? 0.264 -1.353 9.171 1.00 58.91 173 TYR A N 1
ATOM 1365 C CA . TYR A 1 173 ? -0.888 -0.680 8.555 1.00 58.91 173 TYR A CA 1
ATOM 1366 C C . TYR A 1 173 ? -0.539 0.374 7.484 1.00 58.91 173 TYR A C 1
ATOM 1368 O O . TYR A 1 173 ? -1.380 0.726 6.662 1.00 58.91 173 TYR A O 1
ATOM 1376 N N . ALA A 1 174 ? 0.693 0.888 7.466 1.00 56.62 174 ALA A N 1
ATOM 1377 C CA . ALA A 1 174 ? 1.127 1.974 6.584 1.00 56.62 174 ALA A CA 1
ATOM 1378 C C . ALA A 1 174 ? 1.658 1.512 5.207 1.00 56.62 174 ALA A C 1
ATOM 1380 O O . ALA A 1 174 ? 2.501 2.186 4.618 1.00 56.62 174 ALA A O 1
ATOM 1381 N N . GLY A 1 175 ? 1.211 0.366 4.686 1.00 52.03 175 GLY A N 1
ATOM 1382 C CA . GLY A 1 175 ? 1.563 -0.046 3.318 1.00 52.03 175 GLY A CA 1
ATOM 1383 C C . GLY A 1 175 ? 2.822 -0.908 3.205 1.00 52.03 175 GLY A C 1
ATOM 1384 O O . GLY A 1 175 ? 3.536 -0.842 2.207 1.00 52.03 175 GLY A O 1
ATOM 1385 N N . GLN A 1 176 ? 3.157 -1.662 4.255 1.00 54.62 176 GLN A N 1
ATOM 1386 C CA . GLN A 1 176 ? 4.400 -2.433 4.325 1.00 54.62 176 GLN A CA 1
ATOM 1387 C C . GLN A 1 176 ? 4.160 -3.937 4.148 1.00 54.62 176 GLN A C 1
ATOM 1389 O O . GLN A 1 176 ? 4.626 -4.728 4.964 1.00 54.62 176 GLN A O 1
ATOM 1394 N N . THR A 1 177 ? 3.444 -4.362 3.104 1.00 50.69 177 THR A N 1
ATOM 1395 C CA . THR A 1 177 ? 3.345 -5.795 2.790 1.00 50.69 177 THR A CA 1
ATOM 1396 C C . THR A 1 177 ? 4.544 -6.278 1.977 1.00 50.69 177 THR A C 1
ATOM 1398 O O . THR A 1 177 ? 4.743 -5.923 0.816 1.00 50.69 177 THR A O 1
ATOM 1401 N N . PHE A 1 178 ? 5.348 -7.107 2.639 1.00 50.81 178 PHE A N 1
ATOM 1402 C CA . PHE A 1 178 ? 6.272 -8.117 2.123 1.00 50.81 178 PHE A CA 1
ATOM 1403 C C . PHE A 1 178 ? 6.187 -8.390 0.609 1.00 50.81 178 PHE A C 1
ATOM 1405 O O . PHE A 1 178 ? 5.444 -9.255 0.162 1.00 50.81 178 PHE A O 1
ATOM 1412 N N . GLY A 1 179 ? 6.983 -7.680 -0.194 1.00 44.41 179 GLY A N 1
ATOM 1413 C CA . GLY A 1 179 ? 7.220 -8.047 -1.597 1.00 44.41 179 GLY A CA 1
ATOM 1414 C C . GLY A 1 179 ? 6.048 -7.857 -2.573 1.00 44.41 179 GLY A C 1
ATOM 1415 O O . GLY A 1 179 ? 6.244 -8.112 -3.756 1.00 44.41 179 GLY A O 1
ATOM 1416 N N . LEU A 1 180 ? 4.889 -7.360 -2.125 1.00 42.91 180 LEU A N 1
ATOM 1417 C CA . LEU A 1 180 ? 3.698 -7.111 -2.959 1.00 42.91 180 LEU A CA 1
ATOM 1418 C C . LEU A 1 180 ? 3.528 -5.635 -3.369 1.00 42.91 180 LEU A C 1
ATOM 1420 O O . LEU A 1 180 ? 2.531 -5.260 -3.975 1.00 42.91 180 LEU A O 1
ATOM 1424 N N . GLY A 1 181 ? 4.507 -4.781 -3.063 1.00 50.62 181 GLY A N 1
ATOM 1425 C CA . GLY A 1 181 ? 4.386 -3.335 -3.264 1.00 50.62 181 GLY A CA 1
ATOM 1426 C C . GLY A 1 181 ? 3.724 -2.639 -2.073 1.00 50.62 181 GLY A C 1
ATOM 1427 O O . GLY A 1 181 ? 3.594 -3.225 -1.002 1.00 50.62 181 GLY A O 1
ATOM 1428 N N . GLN A 1 182 ? 3.372 -1.362 -2.247 1.00 55.59 182 GLN A N 1
ATOM 1429 C CA . GLN A 1 182 ? 2.915 -0.416 -1.209 1.00 55.59 182 GLN A CA 1
ATOM 1430 C C . GLN A 1 182 ? 1.528 -0.751 -0.608 1.00 55.59 182 GLN A C 1
ATOM 1432 O O . GLN A 1 182 ? 0.795 0.148 -0.199 1.00 55.59 182 GLN A O 1
ATOM 1437 N N . LEU A 1 183 ? 1.124 -2.021 -0.590 1.00 51.97 183 LEU A N 1
ATOM 1438 C CA . LEU A 1 183 ? -0.161 -2.446 -0.050 1.00 51.97 183 LEU A CA 1
ATOM 1439 C C . LEU A 1 183 ? -0.055 -2.561 1.472 1.00 51.97 183 LEU A C 1
ATOM 1441 O O . LEU A 1 183 ? 0.977 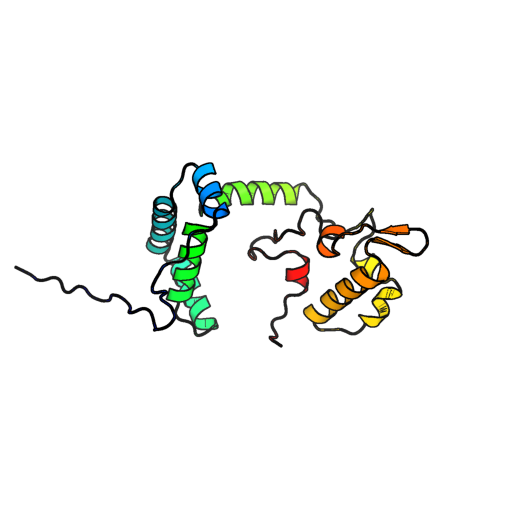-2.936 2.032 1.00 51.97 183 LEU A O 1
ATOM 1445 N N . ASN A 1 184 ? -1.102 -2.149 2.179 1.00 65.50 184 ASN A N 1
ATOM 1446 C CA . ASN A 1 184 ? -1.198 -2.419 3.609 1.00 65.50 184 ASN A CA 1
ATOM 1447 C C . ASN A 1 184 ? -1.908 -3.772 3.814 1.00 65.50 184 ASN A C 1
ATOM 1449 O O . ASN A 1 184 ? -2.584 -4.235 2.895 1.00 65.50 184 ASN A O 1
ATOM 1453 N N . PRO A 1 185 ? -1.764 -4.432 4.978 1.00 64.81 185 PRO A N 1
ATOM 1454 C CA . PRO A 1 185 ? -2.370 -5.743 5.220 1.00 64.81 185 PRO A CA 1
ATOM 1455 C C . PRO A 1 185 ? -3.882 -5.795 4.975 1.00 64.81 185 PRO A C 1
ATOM 1457 O O . PRO A 1 185 ? -4.377 -6.787 4.456 1.00 64.81 185 PRO A O 1
ATOM 1460 N N . LEU A 1 186 ? -4.605 -4.718 5.279 1.00 66.56 186 LEU A N 1
ATOM 1461 C CA . LEU A 1 186 ? -6.041 -4.626 5.034 1.00 66.56 186 LEU A CA 1
ATOM 1462 C C . LEU A 1 186 ? -6.358 -4.532 3.539 1.00 66.56 186 LEU A C 1
ATOM 1464 O O . LEU A 1 186 ? -7.239 -5.227 3.057 1.00 66.56 186 LEU A O 1
ATOM 1468 N N . THR A 1 187 ? -5.570 -3.774 2.779 1.00 65.25 187 THR A N 1
ATOM 1469 C CA . THR A 1 187 ? -5.651 -3.740 1.315 1.00 65.25 187 THR A CA 1
ATOM 1470 C C . THR A 1 187 ? -5.310 -5.096 0.703 1.00 65.25 187 THR A C 1
ATOM 1472 O O . THR A 1 187 ? -5.955 -5.503 -0.252 1.00 65.25 187 THR A O 1
ATOM 1475 N N . ALA A 1 188 ? -4.332 -5.821 1.253 1.00 67.00 188 ALA A N 1
ATOM 1476 C CA . ALA A 1 188 ? -4.029 -7.181 0.811 1.00 67.00 188 ALA A CA 1
ATOM 1477 C C . ALA A 1 188 ? -5.203 -8.136 1.078 1.00 67.00 188 ALA A C 1
ATOM 1479 O O . ALA A 1 188 ? -5.520 -8.965 0.235 1.00 67.00 188 ALA A O 1
ATOM 1480 N N . LEU A 1 189 ? -5.876 -7.982 2.220 1.00 69.62 189 LEU A N 1
ATOM 1481 C CA . LEU A 1 189 ? -7.090 -8.725 2.551 1.00 69.62 189 LEU A CA 1
ATOM 1482 C C . LEU A 1 189 ? -8.293 -8.310 1.693 1.00 69.62 189 LEU A C 1
ATOM 1484 O O . LEU A 1 189 ? -9.161 -9.132 1.441 1.00 69.62 189 LEU A O 1
ATOM 1488 N N . GLN A 1 190 ? -8.345 -7.069 1.221 1.00 71.94 190 GLN A N 1
ATOM 1489 C CA . GLN A 1 190 ? -9.386 -6.563 0.322 1.00 71.94 190 GLN A CA 1
ATOM 1490 C C . GLN A 1 190 ? -9.115 -6.856 -1.157 1.00 71.94 190 GLN A C 1
ATOM 1492 O O . GLN A 1 190 ? -9.982 -6.594 -1.985 1.00 71.94 190 GLN A O 1
ATOM 1497 N N . MET A 1 191 ? -7.930 -7.356 -1.525 1.00 65.56 191 MET A N 1
ATOM 1498 C CA . MET A 1 191 ? -7.633 -7.661 -2.924 1.00 65.56 191 MET A CA 1
ATOM 1499 C C . MET A 1 191 ? -8.539 -8.791 -3.421 1.00 65.56 191 MET A 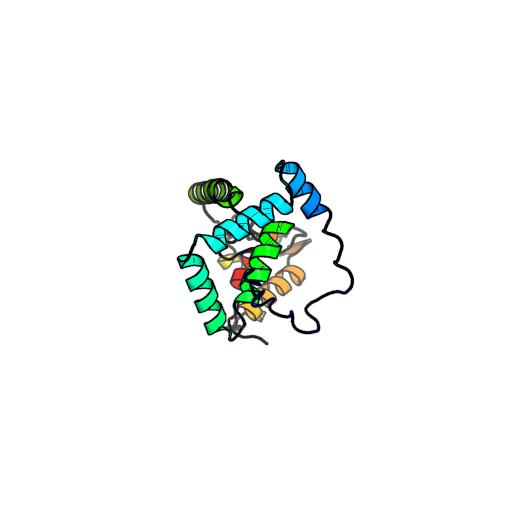C 1
ATOM 1501 O O . MET A 1 191 ? -8.591 -9.869 -2.830 1.00 65.56 191 MET A O 1
ATOM 1505 N N . SER A 1 192 ? -9.231 -8.526 -4.526 1.00 54.38 192 SER A N 1
ATOM 1506 C CA . SER A 1 192 ? -10.055 -9.480 -5.264 1.00 54.38 192 SER A CA 1
ATOM 1507 C C . SER A 1 192 ? -9.626 -9.444 -6.731 1.00 54.38 192 SER A C 1
ATOM 1509 O O . SER A 1 192 ? -9.316 -8.374 -7.259 1.00 54.38 192 SER A O 1
ATOM 1511 N N . ASP A 1 193 ? -9.607 -10.604 -7.392 1.00 47.25 193 ASP A N 1
ATOM 1512 C CA . ASP A 1 193 ? -9.323 -10.719 -8.833 1.00 47.25 193 ASP A CA 1
ATOM 1513 C C . ASP A 1 193 ? -10.509 -10.235 -9.700 1.00 47.25 193 ASP A C 1
ATOM 1515 O O . ASP A 1 193 ? -10.434 -10.230 -10.931 1.00 47.25 193 ASP A O 1
ATOM 1519 N N . LEU A 1 194 ? -11.620 -9.835 -9.066 1.00 43.06 194 LEU A N 1
ATOM 1520 C CA . LEU A 1 194 ? -12.836 -9.344 -9.706 1.00 43.06 194 LEU A CA 1
ATOM 1521 C C . LEU A 1 194 ? -12.896 -7.810 -9.651 1.00 43.06 194 LEU A C 1
ATOM 1523 O O . LEU A 1 194 ? -12.927 -7.207 -8.579 1.00 43.06 194 LEU A O 1
ATOM 1527 N N . VAL A 1 195 ? -12.948 -7.177 -10.823 1.00 40.91 195 VAL A N 1
ATOM 1528 C CA . VAL A 1 195 ? -13.186 -5.732 -10.962 1.00 40.91 195 VAL A CA 1
ATOM 1529 C C . VAL A 1 195 ? -14.699 -5.501 -10.993 1.00 40.91 195 VAL A C 1
ATOM 1531 O O . VAL A 1 195 ? -15.372 -6.074 -11.851 1.00 40.91 195 VAL A O 1
ATOM 1534 N N . HIS A 1 196 ? -15.220 -4.699 -10.063 1.00 40.09 196 HIS A N 1
ATOM 1535 C CA . HIS A 1 196 ? -16.626 -4.274 -10.018 1.00 40.09 196 HIS A CA 1
ATOM 1536 C C . HIS A 1 196 ? -16.809 -2.915 -10.700 1.00 40.09 196 HIS A C 1
ATOM 1538 O O . HIS A 1 196 ? -15.898 -2.064 -10.563 1.00 40.09 196 HIS A O 1
#